Protein AF-A0A1H9JJW5-F1 (afdb_monomer_lite)

Sequence (215 aa):
MFDYFLKIFQSLKGKDLITFIGIAATFIISYKNLKHLKLNNKKSLYVNSVTKERIESMGEMKENLANYFSLVSNFRMLNLEESIQDYLKELEYRKLKIIFQLNPDNSEENVICDEFNKINKLVNYWVFYRNDDKEKIYPAKLLAIIDEYKINISNLYPEYFLDSTHLSKLELDRKMLDNFRARYFDYLEYVKYLLIQRIRTHLKEEWNKGKIESM

Radius of gyration: 32.96 Å; chains: 1; bounding box: 78×27×97 Å

Structure (mmCIF, N/CA/C/O backbone):
data_AF-A0A1H9JJW5-F1
#
_entry.id   AF-A0A1H9JJW5-F1
#
loop_
_atom_site.group_PDB
_atom_site.id
_atom_site.type_symbol
_atom_site.label_atom_id
_atom_site.label_alt_id
_atom_site.label_comp_id
_atom_site.label_asym_id
_atom_site.label_entity_id
_atom_site.label_seq_id
_atom_site.pdbx_PDB_ins_code
_atom_site.Cartn_x
_atom_site.Cartn_y
_atom_site.Cartn_z
_atom_site.occupancy
_atom_site.B_iso_or_equiv
_atom_site.auth_seq_id
_atom_site.auth_comp_id
_atom_site.auth_asym_id
_atom_site.auth_atom_id
_atom_site.pdbx_PDB_model_num
ATOM 1 N N . MET A 1 1 ? -46.634 -14.393 50.434 1.00 49.03 1 MET A N 1
ATOM 2 C CA . MET A 1 1 ? -45.707 -13.239 50.566 1.00 49.03 1 MET A CA 1
ATOM 3 C C . MET A 1 1 ? -46.443 -11.910 50.374 1.00 49.03 1 MET A C 1
ATOM 5 O O . MET A 1 1 ? -46.270 -11.027 51.200 1.00 49.03 1 MET A O 1
ATOM 9 N N . PHE A 1 2 ? -47.330 -11.793 49.376 1.00 53.97 2 PHE A N 1
ATOM 10 C CA . PHE A 1 2 ? -48.172 -10.604 49.148 1.00 53.97 2 PHE A CA 1
ATOM 11 C C . PHE A 1 2 ? -49.165 -10.310 50.299 1.00 53.97 2 PHE A C 1
ATOM 13 O O . PHE A 1 2 ? -49.257 -9.174 50.754 1.00 53.97 2 PHE A O 1
ATOM 20 N N . ASP A 1 3 ? -49.802 -11.343 50.867 1.00 58.25 3 ASP A N 1
ATOM 21 C CA . ASP A 1 3 ? -50.745 -11.195 51.998 1.00 58.25 3 ASP A CA 1
ATOM 22 C C . ASP A 1 3 ? -50.098 -10.678 53.292 1.00 58.25 3 ASP A C 1
ATOM 24 O O . ASP A 1 3 ? -50.746 -10.041 54.121 1.00 58.25 3 ASP A O 1
ATOM 28 N N . TYR A 1 4 ? -48.797 -10.927 53.463 1.00 62.91 4 TYR A N 1
ATOM 29 C CA . TYR A 1 4 ? -48.033 -10.460 54.621 1.00 62.91 4 TYR A CA 1
ATOM 30 C C . TYR A 1 4 ? -47.762 -8.952 54.526 1.00 62.91 4 TYR A C 1
ATOM 32 O O . TYR A 1 4 ? -47.887 -8.229 55.511 1.00 62.91 4 TYR A O 1
ATOM 40 N N . PHE A 1 5 ? -47.477 -8.461 53.316 1.00 63.09 5 PHE A N 1
ATOM 41 C CA . PHE A 1 5 ? -47.332 -7.031 53.034 1.00 63.09 5 PHE A CA 1
ATOM 42 C C . PHE A 1 5 ? -48.653 -6.270 53.195 1.00 63.09 5 PHE A C 1
ATOM 44 O O . PHE A 1 5 ? -48.656 -5.164 53.732 1.00 63.09 5 PHE A O 1
ATOM 51 N N . LEU A 1 6 ? -49.775 -6.877 52.798 1.00 61.94 6 LEU A N 1
ATOM 52 C CA . LEU A 1 6 ? -51.117 -6.304 52.947 1.00 61.94 6 LEU A CA 1
ATOM 53 C C . LEU A 1 6 ? -51.528 -6.140 54.420 1.00 61.94 6 LEU A C 1
ATOM 55 O O . LEU A 1 6 ? -52.046 -5.089 54.797 1.00 61.94 6 LEU A O 1
ATOM 59 N N . LYS A 1 7 ? -51.223 -7.129 55.273 1.00 62.31 7 LYS A N 1
ATOM 60 C CA . LYS A 1 7 ? -51.450 -7.040 56.729 1.00 62.31 7 LYS A CA 1
ATOM 61 C C . LYS A 1 7 ? -50.606 -5.953 57.400 1.00 62.31 7 LYS A C 1
ATOM 63 O O . LYS A 1 7 ? -51.113 -5.238 58.259 1.00 62.31 7 LYS A O 1
ATOM 68 N N . ILE A 1 8 ? -49.347 -5.795 56.989 1.00 66.25 8 ILE A N 1
ATOM 69 C CA . ILE A 1 8 ? -48.472 -4.718 57.480 1.00 66.25 8 ILE A CA 1
ATOM 70 C C . ILE A 1 8 ? -49.047 -3.351 57.084 1.00 66.25 8 ILE A C 1
ATOM 72 O O . ILE A 1 8 ? -49.161 -2.472 57.936 1.00 66.25 8 ILE A O 1
ATOM 76 N N . PHE A 1 9 ? -49.511 -3.206 55.839 1.00 62.50 9 PHE A N 1
ATOM 77 C CA . PHE A 1 9 ? -50.153 -1.985 55.337 1.00 62.50 9 PHE A CA 1
ATOM 78 C C . PHE A 1 9 ? -51.411 -1.593 56.117 1.00 62.50 9 PHE A C 1
ATOM 80 O 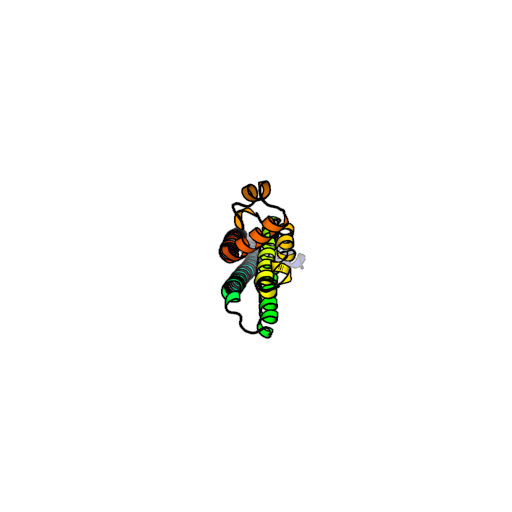O . PHE A 1 9 ? -51.607 -0.417 56.409 1.00 62.50 9 PHE A O 1
ATOM 87 N N . GLN A 1 10 ? -52.245 -2.570 56.477 1.00 65.75 10 GLN A N 1
ATOM 88 C CA . GLN A 1 10 ? -53.474 -2.336 57.242 1.00 65.75 10 GLN A CA 1
ATOM 89 C C . GLN A 1 10 ? -53.220 -1.991 58.721 1.00 65.75 10 GLN A C 1
ATOM 91 O O . GLN A 1 10 ? -54.079 -1.383 59.353 1.00 65.75 10 GLN A O 1
ATOM 96 N N . SER A 1 11 ? -52.055 -2.348 59.276 1.00 66.50 11 SER A N 1
ATOM 97 C CA . SER A 1 11 ? -51.691 -2.078 60.680 1.00 66.50 11 SER A CA 1
ATOM 98 C C . SER A 1 11 ? -51.021 -0.717 60.936 1.00 66.50 11 SER A C 1
ATOM 100 O O . SER A 1 11 ? -50.866 -0.318 62.091 1.00 66.50 11 SER A O 1
ATOM 102 N N . LEU A 1 12 ? -50.614 0.000 59.884 1.00 67.00 12 LEU A N 1
ATOM 103 C CA . LEU A 1 12 ? -49.856 1.253 59.984 1.00 67.00 12 LEU A CA 1
ATOM 104 C C . LEU A 1 12 ? -50.786 2.455 60.226 1.00 67.00 12 LEU A C 1
ATOM 106 O O . LEU A 1 12 ? -51.738 2.684 59.481 1.00 67.00 12 LEU A O 1
ATOM 110 N N . LYS A 1 13 ? -50.492 3.272 61.249 1.00 72.50 13 LYS A N 1
ATOM 111 C CA . LYS A 1 13 ? -51.199 4.545 61.491 1.00 72.50 13 LYS A CA 1
ATOM 112 C C . LYS A 1 13 ? -50.841 5.567 60.403 1.00 72.50 13 LYS A C 1
ATOM 114 O O . LYS A 1 13 ? -49.758 5.516 59.830 1.00 72.50 13 LYS A O 1
ATOM 119 N N . GLY A 1 14 ? -51.720 6.544 60.149 1.00 71.56 14 GLY A N 1
ATOM 120 C CA . GLY A 1 14 ? -51.604 7.474 59.009 1.00 71.56 14 GLY A CA 1
ATOM 121 C C . 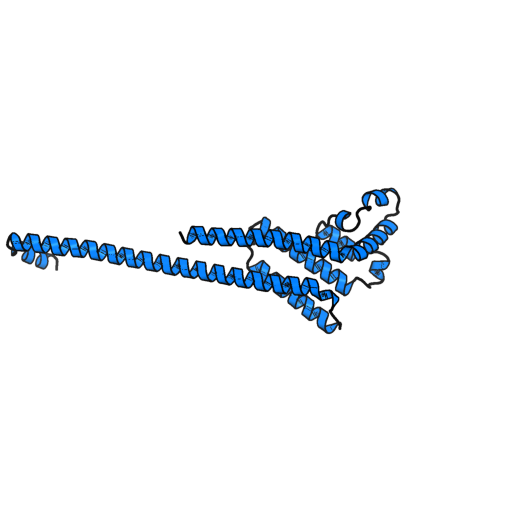GLY A 1 14 ? -50.248 8.186 58.850 1.00 71.56 14 GLY A C 1
ATOM 122 O O . GLY A 1 14 ? -49.792 8.364 57.725 1.00 71.56 14 GLY A O 1
ATOM 123 N N . LYS A 1 15 ? -49.556 8.529 59.949 1.00 73.19 15 LYS A N 1
ATOM 124 C CA . LYS A 1 15 ? -48.187 9.081 59.893 1.00 73.19 15 LYS A CA 1
ATOM 125 C C . LYS A 1 15 ? -47.149 8.061 59.414 1.00 73.19 15 LYS A C 1
ATOM 127 O O . LYS A 1 15 ? -46.288 8.407 58.612 1.00 73.19 15 LYS A O 1
ATOM 132 N N . ASP A 1 16 ? -47.240 6.816 59.861 1.00 76.94 16 ASP A N 1
ATOM 133 C CA . ASP A 1 16 ? -46.286 5.763 59.501 1.00 76.94 16 ASP A CA 1
ATOM 134 C C . ASP A 1 16 ? -46.476 5.309 58.049 1.00 76.94 16 ASP A C 1
ATOM 136 O O . ASP A 1 16 ? -45.505 5.000 57.361 1.00 76.94 16 ASP A O 1
ATOM 140 N N . LEU A 1 17 ? -47.714 5.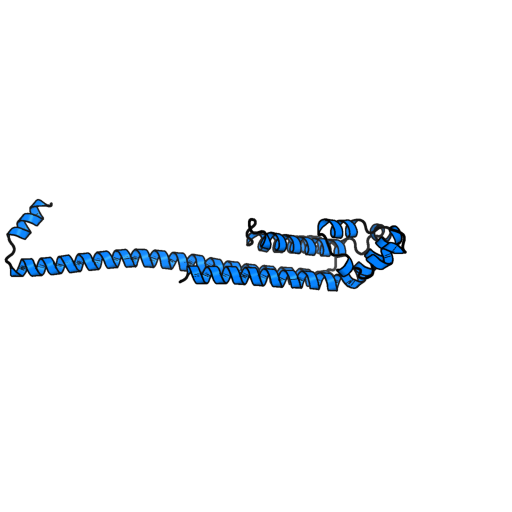359 57.547 1.00 81.44 17 LEU A N 1
ATOM 141 C CA . LEU A 1 17 ? -48.035 5.080 56.148 1.00 81.44 17 LEU A CA 1
ATOM 142 C C . LEU A 1 17 ? -47.421 6.124 55.197 1.00 81.44 17 LEU A C 1
ATOM 144 O O . LEU A 1 17 ? -46.856 5.757 54.167 1.00 81.44 17 LEU A O 1
ATOM 148 N N . ILE A 1 18 ? -47.454 7.411 55.564 1.00 80.75 18 ILE A N 1
ATOM 149 C CA . ILE A 1 18 ? -46.797 8.488 54.799 1.00 80.75 18 ILE A CA 1
ATOM 150 C C . ILE A 1 18 ? -45.277 8.281 54.776 1.00 80.75 18 ILE A C 1
ATOM 152 O O . ILE A 1 18 ? -44.660 8.352 53.711 1.00 80.75 18 ILE A O 1
ATOM 156 N N . THR A 1 19 ? -44.675 7.964 55.925 1.00 84.00 19 THR A N 1
ATOM 157 C CA . THR A 1 19 ? -43.236 7.671 56.030 1.00 84.00 19 THR A CA 1
ATOM 158 C C . THR A 1 19 ? -42.849 6.472 55.163 1.00 84.00 19 THR A C 1
ATOM 160 O O . THR A 1 19 ? -41.866 6.529 54.424 1.00 84.00 19 THR A O 1
ATOM 163 N N . PHE A 1 20 ? -43.653 5.406 55.181 1.00 84.94 20 PHE A N 1
ATOM 164 C CA . PHE A 1 20 ? -43.426 4.213 54.370 1.00 84.94 20 PHE A CA 1
ATOM 165 C C . PHE A 1 20 ? -43.504 4.505 52.865 1.00 84.94 20 PHE A C 1
ATOM 167 O O . PHE A 1 20 ? -42.635 4.064 52.112 1.00 84.94 20 PHE A O 1
ATOM 174 N N . ILE A 1 21 ? -44.488 5.294 52.417 1.00 86.31 21 ILE A N 1
ATOM 175 C CA . ILE A 1 21 ? -44.593 5.727 51.013 1.00 86.31 21 ILE A CA 1
ATOM 176 C C . ILE A 1 21 ? -43.359 6.543 50.604 1.00 86.31 21 ILE A C 1
ATOM 178 O O . ILE A 1 21 ? -42.812 6.315 49.524 1.00 86.31 21 ILE A O 1
ATOM 182 N N . GLY A 1 22 ? -42.877 7.441 51.469 1.00 86.75 22 GLY A N 1
ATOM 183 C CA . GLY A 1 22 ? -41.650 8.208 51.233 1.00 86.75 22 GLY A CA 1
ATOM 184 C C . GLY A 1 22 ? -40.415 7.315 51.072 1.00 86.75 22 GLY A C 1
ATOM 185 O O . GLY A 1 22 ? -39.635 7.488 50.130 1.00 86.75 22 GLY A O 1
ATOM 186 N N . ILE A 1 23 ? -40.267 6.305 51.933 1.00 89.00 23 ILE A N 1
ATOM 187 C CA . ILE A 1 23 ? -39.185 5.313 51.847 1.00 89.00 23 ILE A CA 1
ATOM 188 C C . ILE A 1 23 ? -39.292 4.507 50.546 1.00 89.00 23 ILE A C 1
ATOM 190 O O . ILE A 1 23 ? -38.302 4.368 49.824 1.00 89.00 23 ILE A O 1
ATOM 194 N N . ALA A 1 24 ? -40.486 4.021 50.203 1.00 87.56 24 ALA A N 1
ATOM 195 C CA . ALA A 1 24 ? -40.721 3.244 48.989 1.00 87.56 24 ALA A CA 1
ATOM 196 C C . ALA A 1 24 ? -40.438 4.059 47.714 1.00 87.56 24 ALA A C 1
ATOM 198 O O . ALA A 1 24 ? -39.780 3.565 46.796 1.00 87.56 24 ALA A O 1
ATOM 199 N N . ALA A 1 25 ? -40.870 5.322 47.665 1.00 87.69 25 ALA A N 1
ATOM 200 C CA . ALA A 1 25 ? -40.598 6.220 46.545 1.00 87.69 25 ALA A CA 1
ATOM 201 C C . ALA A 1 25 ? -39.089 6.466 46.374 1.00 87.69 25 ALA A C 1
ATOM 203 O O . ALA A 1 25 ? -38.553 6.320 45.272 1.00 87.69 25 ALA A O 1
ATOM 204 N N . THR A 1 26 ? -38.387 6.749 47.475 1.00 90.19 26 THR A N 1
ATOM 205 C CA . THR A 1 26 ? -36.929 6.954 47.481 1.00 90.19 26 THR A CA 1
ATOM 206 C C . THR A 1 26 ? -36.187 5.697 47.024 1.00 90.19 26 THR A C 1
ATOM 208 O O . THR A 1 26 ? -35.252 5.780 46.222 1.00 90.19 26 THR A O 1
ATOM 211 N N . PHE A 1 27 ? -36.632 4.517 47.465 1.00 90.50 27 PHE A N 1
ATOM 212 C CA . PHE A 1 27 ? -36.067 3.236 47.050 1.00 90.50 27 PHE A CA 1
ATOM 213 C C . PHE A 1 27 ? -36.241 2.986 45.544 1.00 90.50 27 PHE A C 1
ATOM 215 O O . PHE A 1 27 ? -35.279 2.616 44.871 1.00 90.50 27 PHE A O 1
ATOM 222 N N . ILE A 1 28 ? -37.428 3.246 44.982 1.00 91.81 28 ILE A N 1
ATOM 223 C CA . ILE A 1 28 ? -37.690 3.069 43.542 1.00 91.81 28 ILE A CA 1
ATOM 224 C C . ILE A 1 28 ? -36.825 4.014 42.701 1.00 91.81 28 ILE A C 1
ATOM 226 O O . ILE A 1 28 ? -36.239 3.579 41.705 1.00 91.81 28 ILE A O 1
ATOM 230 N N . ILE A 1 29 ? -36.720 5.288 43.092 1.00 90.62 29 ILE A N 1
ATOM 231 C CA . ILE A 1 29 ? -35.869 6.274 42.406 1.00 90.62 29 ILE A CA 1
ATOM 232 C C . ILE A 1 29 ? -34.403 5.830 42.464 1.00 90.62 29 ILE A C 1
ATOM 234 O O . ILE A 1 29 ? -33.725 5.803 41.436 1.00 90.62 29 ILE A O 1
ATOM 238 N N . SER A 1 30 ? -33.933 5.396 43.635 1.00 85.94 30 SER A N 1
ATOM 239 C CA . SER A 1 30 ? -32.554 4.929 43.825 1.00 85.94 30 SER A CA 1
ATOM 240 C C . SER A 1 30 ? -32.252 3.682 42.992 1.00 85.94 30 SER A C 1
ATOM 242 O O . SER A 1 30 ? -31.213 3.608 42.338 1.00 85.94 30 SER A O 1
ATOM 244 N N . TYR A 1 31 ? -33.182 2.726 42.940 1.00 90.69 31 TYR A N 1
ATOM 245 C CA . TYR A 1 31 ? -33.048 1.518 42.128 1.00 90.69 31 TYR A CA 1
ATOM 246 C C . TYR A 1 31 ? -33.012 1.831 40.625 1.00 90.69 31 TYR A C 1
ATOM 248 O O . TYR A 1 31 ? -32.167 1.299 39.898 1.00 90.69 31 TYR A O 1
ATOM 256 N N . LYS A 1 32 ? -33.889 2.726 40.148 1.00 89.94 32 LYS A N 1
ATOM 257 C CA . LYS A 1 32 ? -33.883 3.183 38.749 1.00 89.94 32 LYS A CA 1
ATOM 258 C C . LYS A 1 32 ? -32.570 3.884 38.397 1.00 89.94 32 LYS A C 1
ATOM 260 O O . LYS A 1 32 ? -31.975 3.543 37.374 1.00 89.94 32 LYS A O 1
ATOM 265 N N . ASN A 1 33 ? -32.085 4.777 39.260 1.00 86.12 33 ASN A N 1
ATOM 266 C CA . ASN A 1 33 ? -30.801 5.454 39.077 1.00 86.12 33 ASN A CA 1
ATOM 267 C C . ASN A 1 33 ? -29.640 4.462 39.025 1.00 86.12 33 ASN A C 1
ATOM 269 O O . ASN A 1 33 ? -28.817 4.537 38.118 1.00 86.12 33 ASN A O 1
ATOM 273 N N . LEU A 1 34 ? -29.598 3.485 39.933 1.00 84.88 34 LEU A N 1
ATOM 274 C CA . LEU A 1 34 ? -28.539 2.477 39.966 1.00 84.88 34 LEU A CA 1
ATOM 275 C C . LEU A 1 34 ? -28.544 1.589 38.712 1.00 84.88 34 LEU A C 1
ATOM 277 O O . LEU A 1 34 ? -27.486 1.301 38.149 1.00 84.88 34 LEU A O 1
ATOM 281 N N . LYS A 1 35 ? -29.726 1.192 38.222 1.00 84.81 35 LYS A N 1
ATOM 282 C CA . LYS A 1 35 ? -29.853 0.437 36.966 1.00 84.81 35 LYS A CA 1
ATOM 283 C C . LYS A 1 35 ? -29.394 1.267 35.763 1.00 84.81 35 LYS A C 1
ATOM 285 O O . LYS A 1 35 ? -28.673 0.743 34.914 1.00 84.81 35 LYS A O 1
ATOM 290 N N . HIS A 1 36 ? -29.768 2.544 35.709 1.00 81.69 36 HIS A N 1
ATOM 291 C CA . HIS A 1 36 ? -29.355 3.468 34.653 1.00 81.69 36 HIS A CA 1
ATOM 292 C C . HIS A 1 36 ? -27.837 3.715 34.668 1.00 81.69 36 HIS A C 1
ATOM 294 O O . HIS A 1 36 ? -27.180 3.554 33.644 1.00 81.69 36 HIS A O 1
ATOM 300 N N . LEU A 1 37 ? -27.252 3.980 35.842 1.00 76.69 37 LEU A N 1
ATOM 301 C CA . LEU A 1 37 ? -25.804 4.113 36.045 1.00 76.69 37 LEU A CA 1
ATOM 302 C C . LEU A 1 37 ? -25.044 2.861 35.604 1.00 76.69 37 LEU A C 1
ATOM 304 O O . LEU A 1 37 ? -24.039 2.961 34.906 1.00 76.69 37 LEU A O 1
ATOM 308 N N . LYS A 1 38 ? -25.536 1.668 35.954 1.00 75.19 38 LYS A N 1
ATOM 309 C CA . LYS A 1 38 ? -24.895 0.406 35.560 1.00 75.19 38 LYS A CA 1
ATOM 310 C C . LYS A 1 38 ? -24.913 0.195 34.044 1.00 75.19 38 LYS A C 1
ATOM 312 O O . LYS A 1 38 ? -23.932 -0.298 33.492 1.00 75.19 38 LYS A O 1
ATOM 317 N N . LEU A 1 39 ? -26.011 0.545 33.372 1.00 72.38 39 LEU A N 1
ATOM 318 C CA . LEU A 1 39 ? -26.111 0.461 31.912 1.00 72.38 39 LEU A CA 1
ATOM 319 C C . LEU A 1 39 ? -25.208 1.494 31.229 1.00 72.38 39 LEU A C 1
ATOM 321 O O . LEU A 1 39 ? -24.489 1.138 30.297 1.00 72.38 39 LEU A O 1
ATOM 325 N N . ASN A 1 40 ? -25.182 2.729 31.727 1.00 70.94 40 ASN A N 1
ATOM 326 C CA . ASN A 1 40 ? -24.343 3.791 31.177 1.00 70.94 40 ASN A CA 1
ATOM 327 C C . ASN A 1 40 ? -22.852 3.519 31.386 1.00 70.94 40 ASN A C 1
ATOM 329 O O . ASN A 1 40 ? -22.084 3.671 30.443 1.00 70.94 40 ASN A O 1
ATOM 333 N N . ASN A 1 41 ? -22.442 3.019 32.554 1.00 72.06 41 ASN A N 1
ATOM 334 C CA . ASN A 1 41 ? -21.049 2.632 32.793 1.00 72.06 41 ASN A CA 1
ATOM 335 C C . ASN A 1 41 ? -20.604 1.496 31.870 1.00 72.06 41 ASN A C 1
ATOM 337 O O . ASN A 1 41 ? -19.497 1.539 31.349 1.00 72.06 41 ASN A O 1
ATOM 341 N N . LYS A 1 42 ? -21.457 0.493 31.618 1.00 69.00 42 LYS A N 1
ATOM 342 C CA . LYS A 1 42 ? -21.130 -0.579 30.663 1.00 69.00 42 LYS A CA 1
ATOM 343 C C . LYS A 1 42 ? -20.973 -0.055 29.236 1.00 69.00 42 LYS A C 1
ATOM 345 O O . LYS A 1 42 ? -20.023 -0.442 28.564 1.00 69.00 42 LYS A O 1
ATOM 350 N N . LYS A 1 43 ? -21.879 0.822 28.791 1.00 67.56 43 LYS A N 1
ATOM 351 C CA . LYS A 1 43 ? -21.782 1.469 27.475 1.00 67.56 43 LYS A CA 1
ATOM 352 C C . LYS A 1 43 ? -20.516 2.318 27.366 1.00 67.56 43 LYS A C 1
ATOM 354 O O . LYS A 1 43 ? -19.783 2.170 26.401 1.00 67.56 43 LYS A O 1
ATOM 359 N N . SER A 1 44 ? -20.223 3.130 28.380 1.00 72.56 44 SER A N 1
ATOM 360 C CA . SER A 1 44 ? -19.022 3.969 28.424 1.00 72.56 44 SER A CA 1
ATOM 361 C C . SER A 1 44 ? -17.734 3.139 28.406 1.00 72.56 44 SER A C 1
ATOM 363 O O . SER A 1 44 ? -16.837 3.437 27.627 1.00 72.56 44 SER A O 1
ATOM 365 N N . LEU A 1 45 ? -17.651 2.052 29.183 1.00 73.31 45 LEU A N 1
ATOM 366 C CA . LEU A 1 45 ? -16.496 1.146 29.156 1.00 73.31 45 LEU A CA 1
ATOM 367 C C . LEU A 1 45 ? -16.298 0.498 27.782 1.00 73.31 45 LEU A C 1
ATOM 369 O O . LEU A 1 45 ? -15.166 0.406 27.315 1.00 73.31 45 LEU A O 1
ATOM 373 N N . TYR A 1 46 ? -17.384 0.075 27.132 1.00 75.88 46 TYR A N 1
ATOM 374 C CA . TYR A 1 46 ? -17.326 -0.491 25.786 1.00 75.88 46 TYR A CA 1
ATOM 375 C C . TYR A 1 46 ? -16.836 0.537 24.759 1.00 75.88 46 TYR A C 1
ATOM 377 O O . TYR A 1 46 ? -15.867 0.270 24.056 1.00 75.88 46 TYR A O 1
ATOM 385 N N . VAL A 1 47 ? -17.436 1.733 24.728 1.00 74.69 47 VAL A N 1
ATOM 386 C CA . VAL A 1 47 ? -17.033 2.822 23.819 1.00 74.69 47 VAL A CA 1
ATOM 387 C C . VAL A 1 47 ? -15.570 3.207 24.040 1.00 74.69 47 VAL A C 1
ATOM 389 O O . VAL A 1 47 ? -14.818 3.338 23.077 1.00 74.69 47 VAL A O 1
ATOM 392 N N . ASN A 1 48 ? -15.129 3.310 25.295 1.00 76.25 48 ASN A N 1
ATOM 393 C CA . ASN A 1 48 ? -13.734 3.606 25.617 1.00 76.25 48 ASN A CA 1
ATOM 394 C C . ASN A 1 48 ? -12.787 2.493 25.147 1.00 76.25 48 ASN A C 1
ATOM 396 O O . ASN A 1 48 ? -11.708 2.795 24.646 1.00 76.25 48 ASN A O 1
ATOM 400 N N . SER A 1 49 ? -13.183 1.222 25.279 1.00 81.12 49 SER A N 1
ATOM 401 C CA . SER A 1 49 ? -12.389 0.084 24.801 1.00 81.12 49 SER A CA 1
ATOM 402 C C . SER A 1 49 ? -12.242 0.096 23.282 1.00 81.12 49 SER A C 1
ATOM 404 O O . SER A 1 49 ? -11.126 -0.003 22.785 1.00 81.12 49 SER A O 1
ATOM 406 N N . VAL A 1 50 ? -13.347 0.277 22.553 1.00 81.38 50 VAL A N 1
ATOM 407 C CA . VAL A 1 50 ? -13.346 0.333 21.081 1.00 81.38 50 VAL A CA 1
ATOM 408 C C . VAL A 1 50 ? -12.551 1.540 20.581 1.00 81.38 50 VAL A C 1
ATOM 410 O O . VAL A 1 50 ? -11.752 1.428 19.657 1.00 81.38 50 VAL A O 1
ATOM 413 N N . THR A 1 51 ? -12.716 2.699 21.223 1.00 79.94 51 THR A N 1
ATOM 414 C CA . THR A 1 51 ? -11.959 3.912 20.879 1.00 79.94 51 THR A CA 1
ATOM 415 C C . THR A 1 51 ? -10.464 3.710 21.113 1.00 79.94 51 THR A C 1
ATOM 417 O O . THR A 1 51 ? -9.655 4.106 20.276 1.00 79.94 51 THR A O 1
ATOM 420 N N . LYS A 1 52 ? -10.084 3.068 22.225 1.00 84.12 52 LYS A N 1
ATOM 421 C CA . LYS A 1 52 ? -8.688 2.747 22.531 1.00 84.12 52 LYS A CA 1
ATOM 422 C C . LYS A 1 52 ? -8.088 1.814 21.477 1.00 84.12 52 LYS A C 1
ATOM 424 O O . LYS A 1 52 ? -7.045 2.148 20.927 1.00 84.12 52 LYS A O 1
ATOM 429 N N . GLU A 1 53 ? -8.768 0.716 21.157 1.00 86.00 53 GLU A N 1
ATOM 430 C CA . GLU A 1 53 ? -8.331 -0.244 20.135 1.00 86.00 53 GLU A CA 1
ATOM 431 C C . GLU A 1 53 ? -8.178 0.428 18.762 1.00 86.00 53 GLU A C 1
ATOM 433 O O . GLU A 1 53 ? -7.172 0.237 18.082 1.00 86.00 53 GLU A O 1
ATOM 438 N N . ARG A 1 54 ? -9.110 1.313 18.382 1.00 84.06 54 ARG A N 1
ATOM 439 C CA . ARG A 1 54 ? -9.012 2.083 17.132 1.00 84.06 54 ARG A CA 1
ATOM 440 C C . ARG A 1 54 ? -7.798 3.017 17.121 1.00 84.06 54 ARG A C 1
ATOM 442 O O . ARG A 1 54 ? -7.104 3.112 16.110 1.00 84.06 54 ARG A O 1
ATOM 449 N N . ILE A 1 55 ? -7.531 3.722 18.225 1.00 85.25 55 ILE A N 1
ATOM 450 C CA . ILE A 1 55 ? -6.357 4.603 18.353 1.00 85.25 55 ILE A CA 1
ATOM 451 C C . ILE A 1 55 ? -5.060 3.797 18.249 1.00 85.25 55 ILE A C 1
ATOM 453 O O . ILE A 1 55 ? -4.145 4.221 17.540 1.00 85.25 55 ILE A O 1
ATOM 457 N N . GLU A 1 56 ? -4.993 2.646 18.916 1.00 88.00 56 GLU A N 1
ATOM 458 C CA . GLU A 1 56 ? -3.854 1.726 18.849 1.00 88.00 56 GLU A CA 1
ATOM 459 C C . GLU A 1 56 ? -3.652 1.214 17.416 1.00 88.00 56 GLU A C 1
ATOM 461 O O . GLU A 1 56 ? -2.566 1.382 16.861 1.00 88.00 56 GLU A O 1
ATOM 466 N N . SER A 1 57 ? -4.716 0.747 16.754 1.00 87.62 57 SER A N 1
ATOM 467 C CA . SER A 1 57 ? -4.683 0.303 15.354 1.00 87.62 57 SER A CA 1
ATOM 468 C C . SER A 1 57 ? -4.192 1.396 14.397 1.00 87.62 57 SER A C 1
ATOM 470 O O . SER A 1 57 ? -3.370 1.129 13.522 1.00 87.62 57 SER A O 1
ATOM 472 N N . MET A 1 58 ? -4.642 2.648 14.555 1.00 88.38 58 MET A N 1
ATOM 473 C CA . MET A 1 58 ? -4.141 3.774 13.749 1.00 88.38 58 MET A CA 1
ATOM 474 C C . MET A 1 58 ? -2.663 4.082 14.029 1.00 88.38 58 MET A C 1
ATOM 476 O O . MET A 1 58 ? -1.944 4.537 13.134 1.00 88.38 58 MET A O 1
ATOM 480 N N . GLY A 1 59 ? -2.207 3.882 15.269 1.00 89.75 59 GLY A N 1
ATOM 481 C CA . GLY A 1 59 ? -0.798 3.988 15.645 1.00 89.75 59 GLY A CA 1
ATOM 482 C C . GLY A 1 59 ? 0.053 2.957 14.908 1.00 89.75 59 GLY A C 1
ATOM 483 O O . GLY A 1 59 ? 1.018 3.326 14.237 1.00 89.75 59 GLY A O 1
ATOM 484 N N . GLU A 1 60 ? -0.370 1.694 14.942 1.00 91.12 60 GLU A N 1
ATOM 485 C CA . GLU A 1 60 ? 0.279 0.596 14.218 1.00 91.12 60 GLU A CA 1
ATOM 486 C C . GLU A 1 60 ? 0.291 0.828 12.703 1.00 91.12 60 GLU A C 1
ATOM 488 O O . GLU A 1 60 ? 1.302 0.571 12.044 1.00 91.12 60 GLU A O 1
ATOM 493 N N . MET A 1 61 ? -0.797 1.362 12.134 1.00 91.06 61 MET A N 1
ATOM 494 C CA . MET A 1 61 ? -0.857 1.717 10.712 1.00 91.06 61 MET A CA 1
ATOM 495 C C . MET A 1 61 ? 0.254 2.701 10.347 1.00 91.06 61 MET A C 1
ATOM 497 O O . MET A 1 61 ? 1.002 2.485 9.394 1.00 91.06 61 MET A O 1
ATOM 501 N N . LYS A 1 62 ? 0.390 3.783 11.125 1.00 91.50 62 LYS A N 1
ATOM 502 C CA . LYS A 1 62 ? 1.397 4.830 10.898 1.00 91.50 62 LYS A CA 1
ATOM 503 C C . LYS A 1 62 ? 2.814 4.286 11.005 1.00 91.50 62 LYS A C 1
ATOM 505 O O . LYS A 1 62 ? 3.665 4.672 10.206 1.00 91.50 62 LYS A O 1
ATOM 510 N N . GLU A 1 63 ? 3.064 3.395 11.956 1.00 94.19 63 GLU A N 1
ATOM 511 C CA . GLU A 1 63 ? 4.364 2.746 12.103 1.00 94.19 63 GLU A CA 1
ATOM 512 C C . GLU A 1 63 ? 4.678 1.846 10.901 1.00 94.19 63 GLU A C 1
ATOM 514 O O . GLU A 1 63 ? 5.749 1.960 10.300 1.00 94.19 63 GLU A O 1
ATOM 519 N N . ASN A 1 64 ? 3.732 0.999 10.485 1.00 94.38 64 ASN A N 1
ATOM 520 C CA . ASN A 1 64 ? 3.908 0.150 9.306 1.00 94.38 64 ASN A CA 1
ATOM 521 C C . ASN A 1 64 ? 4.117 0.977 8.032 1.00 94.38 64 ASN A C 1
ATOM 523 O O . ASN A 1 64 ? 4.949 0.607 7.206 1.00 94.38 64 ASN A O 1
ATOM 527 N N . LEU A 1 65 ? 3.439 2.118 7.900 1.00 94.44 65 LEU A N 1
ATOM 528 C CA . LEU A 1 65 ? 3.633 3.062 6.799 1.00 94.44 65 LEU A CA 1
ATOM 529 C C . LEU A 1 65 ? 5.012 3.706 6.806 1.00 94.44 65 LEU A C 1
ATOM 531 O O . LEU A 1 65 ? 5.659 3.770 5.763 1.00 94.44 65 LEU A O 1
ATOM 535 N N . ALA A 1 66 ? 5.472 4.176 7.964 1.00 93.12 66 ALA A N 1
ATOM 536 C CA . ALA A 1 66 ? 6.802 4.754 8.100 1.00 93.12 66 ALA A CA 1
ATOM 537 C C . ALA A 1 66 ? 7.883 3.729 7.728 1.00 93.12 66 ALA A C 1
ATOM 539 O O . ALA A 1 66 ? 8.783 4.036 6.944 1.00 93.12 66 ALA A O 1
ATOM 540 N N . ASN A 1 67 ? 7.743 2.494 8.215 1.00 93.75 67 ASN A N 1
ATOM 541 C CA . ASN A 1 67 ? 8.642 1.391 7.884 1.00 93.75 67 ASN A CA 1
ATOM 542 C C . ASN A 1 67 ? 8.593 1.050 6.390 1.00 93.75 67 ASN A C 1
ATOM 544 O O . ASN A 1 67 ? 9.638 0.950 5.752 1.00 93.75 67 ASN A O 1
ATOM 548 N N . TYR A 1 68 ? 7.398 0.952 5.804 1.00 95.62 68 TYR A N 1
ATOM 549 C CA . TYR A 1 68 ? 7.227 0.711 4.372 1.00 95.62 68 TYR A CA 1
ATOM 550 C C . TYR A 1 68 ? 7.895 1.804 3.526 1.00 95.62 68 TYR A C 1
ATOM 552 O O . TYR A 1 68 ? 8.696 1.505 2.644 1.00 95.62 68 TYR A O 1
ATOM 560 N N . PHE A 1 69 ? 7.641 3.083 3.813 1.00 93.19 69 PHE A N 1
ATOM 561 C CA . PHE A 1 69 ? 8.254 4.179 3.060 1.00 93.19 69 PHE A CA 1
ATOM 562 C C . PHE A 1 69 ? 9.763 4.283 3.274 1.00 93.19 69 PHE A C 1
ATOM 564 O O . PHE A 1 69 ? 10.476 4.675 2.348 1.00 93.19 69 PHE A O 1
ATOM 571 N N . SER A 1 70 ? 10.262 3.904 4.451 1.00 91.69 70 SER A N 1
ATOM 572 C CA . SER A 1 70 ? 11.698 3.766 4.701 1.00 91.69 70 SER A CA 1
ATOM 573 C C . SER A 1 70 ? 12.309 2.702 3.787 1.00 91.69 70 SER A C 1
ATOM 575 O O . SER A 1 70 ? 13.284 2.981 3.089 1.00 91.69 70 SER A O 1
ATOM 577 N N . LEU A 1 71 ? 11.686 1.522 3.687 1.00 91.75 71 LEU A N 1
ATOM 578 C CA . LEU A 1 71 ? 12.119 0.463 2.772 1.00 91.75 71 LEU A CA 1
ATOM 579 C C . LEU A 1 71 ? 12.105 0.948 1.318 1.00 91.75 71 LEU A C 1
ATOM 581 O O . LEU A 1 71 ? 13.108 0.796 0.618 1.00 91.75 71 LEU A O 1
ATOM 585 N N . VAL A 1 72 ? 11.014 1.577 0.872 1.00 92.12 72 VAL A N 1
ATOM 586 C CA . VAL A 1 72 ? 10.876 2.126 -0.493 1.00 92.12 72 VAL A CA 1
ATOM 587 C C . VAL A 1 72 ? 11.863 3.260 -0.770 1.00 92.12 72 VAL A C 1
ATOM 589 O O . VAL A 1 72 ? 12.197 3.495 -1.920 1.00 92.12 72 VAL A O 1
ATOM 592 N N . SER A 1 73 ? 12.369 3.965 0.238 1.00 88.50 73 SER A N 1
ATOM 593 C CA . SER A 1 73 ? 13.385 5.008 0.023 1.00 88.50 73 SER A CA 1
ATOM 594 C C . SER A 1 73 ? 14.804 4.423 -0.001 1.00 88.50 73 SER A C 1
ATOM 596 O O . SER A 1 73 ? 15.674 4.911 -0.723 1.00 88.50 73 SER A O 1
ATOM 598 N N . ASN A 1 74 ? 15.033 3.338 0.746 1.00 86.19 74 ASN A N 1
ATOM 599 C CA . ASN A 1 74 ? 16.361 2.774 0.992 1.00 86.19 74 ASN A CA 1
ATOM 600 C C . ASN A 1 74 ? 16.747 1.597 0.083 1.00 86.19 74 ASN A C 1
ATOM 602 O O . ASN A 1 74 ? 17.904 1.184 0.114 1.00 86.19 74 ASN A O 1
ATOM 606 N N . PHE A 1 75 ? 15.857 1.085 -0.777 1.00 86.00 75 PHE A N 1
ATOM 607 C CA . PHE A 1 75 ? 16.179 -0.043 -1.679 1.00 86.00 75 PHE A CA 1
ATOM 608 C C . PHE A 1 75 ? 17.402 0.190 -2.578 1.00 86.00 75 PHE A C 1
ATOM 610 O O . PHE A 1 75 ? 18.023 -0.755 -3.055 1.00 86.00 75 PHE A O 1
ATOM 617 N N . ARG A 1 76 ? 17.783 1.452 -2.807 1.00 80.31 76 ARG A N 1
ATOM 618 C CA . ARG A 1 76 ? 18.991 1.822 -3.561 1.00 80.31 76 ARG A CA 1
ATOM 619 C C . ARG A 1 76 ? 20.287 1.381 -2.882 1.00 80.31 76 ARG A C 1
ATOM 621 O O . ARG A 1 76 ? 21.294 1.243 -3.566 1.00 80.31 76 ARG A O 1
ATOM 628 N N . MET A 1 77 ? 20.263 1.228 -1.560 1.00 77.38 77 MET A N 1
ATOM 629 C CA . MET A 1 77 ? 21.418 0.875 -0.735 1.00 77.38 77 MET A CA 1
ATOM 630 C C . MET A 1 77 ? 21.552 -0.638 -0.523 1.00 77.38 77 MET A C 1
ATOM 632 O O . MET A 1 77 ? 22.464 -1.070 0.179 1.00 77.38 77 MET A O 1
ATOM 636 N N . LEU A 1 78 ? 20.652 -1.443 -1.101 1.00 76.19 78 LEU A N 1
ATOM 637 C CA . LEU A 1 78 ? 20.702 -2.896 -0.985 1.00 76.19 78 LEU A CA 1
ATOM 638 C C . LEU A 1 78 ? 21.958 -3.426 -1.681 1.00 76.19 78 LEU A C 1
ATOM 640 O O . LEU A 1 78 ? 22.131 -3.260 -2.888 1.00 76.19 78 LEU A O 1
ATOM 644 N N . ASN A 1 79 ? 22.815 -4.075 -0.899 1.00 63.12 79 ASN A N 1
ATOM 645 C CA . ASN A 1 79 ? 23.971 -4.822 -1.371 1.00 63.12 79 ASN A CA 1
ATOM 646 C C . ASN A 1 79 ? 23.759 -6.305 -1.034 1.00 63.12 79 ASN A C 1
ATOM 648 O O . ASN A 1 79 ? 23.282 -6.614 0.053 1.00 63.12 79 ASN A O 1
ATOM 652 N N . LEU A 1 80 ? 24.184 -7.187 -1.948 1.00 59.84 80 LEU A N 1
ATOM 653 C CA . LEU A 1 80 ? 24.063 -8.659 -1.944 1.00 59.84 80 LEU A CA 1
ATOM 654 C C . LEU A 1 80 ? 22.672 -9.223 -2.283 1.00 59.84 80 LEU A C 1
ATOM 656 O O . LEU A 1 80 ? 21.655 -8.830 -1.720 1.00 59.84 80 LEU A O 1
ATOM 660 N N . GLU A 1 81 ? 22.662 -10.198 -3.198 1.00 62.12 81 GLU A N 1
ATOM 661 C CA . GLU A 1 81 ? 21.475 -10.861 -3.760 1.00 62.12 81 GLU A CA 1
ATOM 662 C C . GLU A 1 81 ? 20.626 -11.604 -2.717 1.00 62.12 81 GLU A C 1
ATOM 664 O O . GLU A 1 81 ? 19.402 -11.610 -2.831 1.00 62.12 81 GLU A O 1
ATOM 669 N N . GLU A 1 82 ? 21.240 -12.154 -1.661 1.00 61.47 82 GLU A N 1
ATOM 670 C CA . GLU A 1 82 ? 20.510 -12.800 -0.556 1.00 61.47 82 GLU A CA 1
ATOM 671 C C . GLU A 1 82 ? 19.626 -11.804 0.214 1.00 61.47 82 GLU A C 1
ATOM 673 O O . GLU A 1 82 ? 18.515 -12.143 0.614 1.00 61.47 82 GLU A O 1
ATOM 678 N N . SER A 1 83 ? 20.046 -10.538 0.329 1.00 77.38 83 SER A N 1
ATOM 679 C CA . SER A 1 83 ? 19.264 -9.504 1.024 1.00 77.38 83 SER A CA 1
ATOM 680 C C . SER A 1 83 ? 18.021 -9.057 0.249 1.00 77.38 83 SER A C 1
ATOM 682 O O . SER A 1 83 ? 17.083 -8.518 0.836 1.00 77.38 83 SER A O 1
ATOM 684 N N . ILE A 1 84 ? 17.986 -9.281 -1.071 1.00 83.94 84 ILE A N 1
ATOM 685 C CA . ILE A 1 84 ? 16.911 -8.784 -1.935 1.00 83.94 84 ILE A CA 1
ATOM 686 C C . ILE A 1 84 ? 15.610 -9.538 -1.669 1.00 83.94 84 ILE A C 1
ATOM 688 O O . ILE A 1 84 ? 14.549 -8.920 -1.590 1.00 83.94 84 ILE A O 1
ATOM 692 N N . GLN A 1 85 ? 15.671 -10.864 -1.530 1.00 84.31 85 GLN A N 1
ATOM 693 C CA . GLN A 1 85 ? 14.467 -11.660 -1.284 1.00 84.31 85 GLN A CA 1
ATOM 694 C C . GLN A 1 85 ? 13.840 -11.312 0.067 1.00 84.31 85 GLN A C 1
ATOM 696 O O . GLN A 1 85 ? 12.631 -11.087 0.139 1.00 84.31 85 GLN A O 1
ATOM 701 N N . ASP A 1 86 ? 14.663 -11.192 1.109 1.00 87.94 86 ASP A N 1
ATOM 702 C CA . ASP A 1 86 ? 14.207 -10.785 2.438 1.00 87.94 86 ASP A CA 1
ATOM 703 C C . ASP A 1 86 ? 13.663 -9.356 2.437 1.00 87.94 86 ASP A C 1
ATOM 705 O O . ASP A 1 86 ? 12.605 -9.098 3.013 1.00 87.94 86 ASP A O 1
ATOM 709 N N . TYR A 1 87 ? 14.315 -8.439 1.717 1.00 90.06 87 TYR A N 1
ATOM 710 C CA . TYR A 1 87 ? 13.828 -7.075 1.538 1.00 90.06 87 TYR A CA 1
ATOM 711 C C . TYR A 1 87 ? 12.438 -7.043 0.889 1.00 90.06 87 TYR A C 1
ATOM 713 O O . TYR A 1 87 ? 11.542 -6.354 1.376 1.00 90.06 87 TYR A O 1
ATOM 721 N N . LEU A 1 88 ? 12.228 -7.799 -0.190 1.00 89.94 88 LEU A N 1
ATOM 722 C CA . LEU A 1 88 ? 10.942 -7.832 -0.889 1.00 89.94 88 LEU A CA 1
ATOM 723 C C . LEU A 1 88 ? 9.852 -8.511 -0.068 1.00 89.94 88 LEU A C 1
ATOM 725 O O . LEU A 1 88 ? 8.700 -8.076 -0.093 1.00 89.94 88 LEU A O 1
ATOM 729 N N . LYS A 1 89 ? 10.215 -9.545 0.691 1.00 91.50 89 LYS A N 1
ATOM 730 C CA . LYS A 1 89 ? 9.313 -10.189 1.641 1.00 91.50 89 LYS A CA 1
ATOM 731 C C . LYS A 1 89 ? 8.885 -9.216 2.733 1.00 91.50 89 LYS A C 1
ATOM 733 O O . LYS A 1 89 ? 7.700 -9.157 3.047 1.00 91.50 89 LYS A O 1
ATOM 738 N N . GLU A 1 90 ? 9.813 -8.434 3.277 1.00 92.19 90 GLU A N 1
ATOM 739 C CA . GLU A 1 90 ? 9.507 -7.415 4.280 1.00 92.19 90 GLU A CA 1
ATOM 740 C C . GLU A 1 90 ? 8.641 -6.293 3.688 1.00 92.19 90 GLU A C 1
ATOM 742 O O . GLU A 1 90 ? 7.647 -5.889 4.292 1.00 92.19 90 GLU A O 1
ATOM 747 N N . LEU A 1 91 ? 8.950 -5.836 2.473 1.00 93.62 91 LEU A N 1
ATOM 748 C CA . LEU A 1 91 ? 8.160 -4.836 1.754 1.00 93.62 91 LEU A CA 1
ATOM 749 C C . LEU A 1 91 ? 6.706 -5.302 1.551 1.00 93.62 91 LEU A C 1
ATOM 751 O O . LEU A 1 91 ? 5.759 -4.562 1.835 1.00 93.62 91 LEU A O 1
ATOM 755 N N . GLU A 1 92 ? 6.521 -6.547 1.113 1.00 94.19 92 GLU A N 1
ATOM 756 C CA . GLU A 1 92 ? 5.206 -7.163 0.931 1.00 94.19 92 GLU A CA 1
ATOM 757 C C . GLU A 1 92 ? 4.488 -7.387 2.268 1.00 94.19 92 GLU A C 1
ATOM 759 O O . GLU A 1 92 ? 3.301 -7.092 2.393 1.00 94.19 92 GLU A O 1
ATOM 764 N N . TYR A 1 93 ? 5.204 -7.834 3.300 1.00 95.12 93 TYR A N 1
ATOM 765 C CA . TYR A 1 93 ? 4.654 -8.022 4.640 1.00 95.12 93 TYR A CA 1
ATOM 766 C C . TYR A 1 93 ? 4.104 -6.716 5.223 1.00 95.12 93 TYR A C 1
ATOM 768 O O . TYR A 1 93 ? 2.986 -6.687 5.747 1.00 95.12 93 TYR A O 1
ATOM 776 N N . ARG A 1 94 ? 4.849 -5.610 5.091 1.00 94.75 94 ARG A N 1
ATOM 777 C CA . ARG A 1 94 ? 4.392 -4.285 5.538 1.00 94.75 94 ARG A CA 1
ATOM 778 C C . ARG A 1 94 ? 3.188 -3.806 4.744 1.00 94.75 94 ARG A C 1
ATOM 780 O O . ARG A 1 94 ? 2.240 -3.316 5.355 1.00 94.75 94 ARG A O 1
ATOM 787 N N . LYS A 1 95 ? 3.181 -4.011 3.423 1.00 94.69 95 LYS A N 1
ATOM 788 C CA . LYS A 1 95 ? 2.005 -3.737 2.588 1.00 94.69 95 LYS A CA 1
ATOM 789 C C . LYS A 1 95 ? 0.777 -4.490 3.102 1.00 94.69 95 LYS A C 1
ATOM 791 O O . LYS A 1 95 ? -0.258 -3.874 3.325 1.00 94.69 95 LYS A O 1
ATOM 796 N N . LEU A 1 96 ? 0.888 -5.800 3.322 1.00 93.81 96 LEU A N 1
ATOM 797 C CA . LEU A 1 96 ? -0.235 -6.631 3.767 1.00 93.81 96 LEU A CA 1
ATOM 798 C C . LEU A 1 96 ? -0.767 -6.202 5.136 1.00 93.81 96 LEU A C 1
ATOM 800 O O . LEU A 1 96 ? -1.979 -6.166 5.320 1.00 93.81 96 LEU A O 1
ATOM 804 N N . LYS A 1 97 ? 0.108 -5.809 6.070 1.00 93.88 97 LYS A N 1
ATOM 805 C CA . LYS A 1 97 ? -0.317 -5.238 7.358 1.00 93.88 97 LYS A CA 1
ATOM 806 C C . LYS A 1 97 ? -1.145 -3.968 7.201 1.00 93.88 97 LYS A C 1
ATOM 808 O O . LYS A 1 97 ? -2.122 -3.798 7.918 1.00 93.88 97 LYS A O 1
ATOM 813 N N . ILE A 1 98 ? -0.751 -3.090 6.280 1.00 93.00 98 ILE A N 1
ATOM 814 C CA . ILE A 1 98 ? -1.485 -1.852 6.004 1.00 93.00 98 ILE A CA 1
ATOM 815 C C . ILE A 1 98 ? -2.828 -2.184 5.351 1.00 93.00 98 ILE A C 1
ATOM 817 O O . ILE A 1 98 ? -3.856 -1.719 5.824 1.00 93.00 98 ILE A O 1
ATOM 821 N N . ILE A 1 99 ? -2.829 -3.027 4.313 1.00 91.06 99 ILE A N 1
ATOM 822 C CA . ILE A 1 99 ? -4.047 -3.430 3.593 1.00 91.06 99 ILE A CA 1
ATOM 823 C C . ILE A 1 99 ? -5.043 -4.127 4.524 1.00 91.06 99 ILE A C 1
ATOM 825 O O . ILE A 1 99 ? -6.239 -3.904 4.397 1.00 91.06 99 ILE A O 1
ATOM 829 N N . PHE A 1 100 ? -4.576 -4.925 5.485 1.00 89.88 100 PHE A N 1
ATOM 830 C CA . PHE A 1 100 ? -5.449 -5.595 6.452 1.00 89.88 100 PHE A CA 1
ATOM 831 C C . PHE A 1 100 ? -6.252 -4.620 7.328 1.00 89.88 100 PHE A C 1
ATOM 833 O O . PHE A 1 100 ? -7.315 -4.973 7.82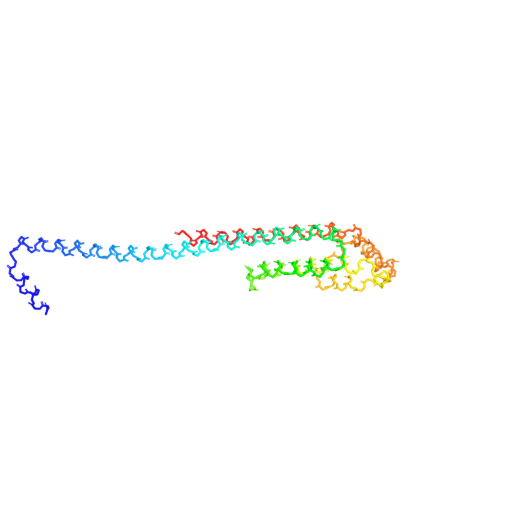6 1.00 89.88 100 PHE A O 1
ATOM 840 N N . GLN A 1 101 ? -5.744 -3.403 7.521 1.00 87.81 101 GLN A N 1
ATOM 841 C CA . GLN A 1 101 ? -6.423 -2.353 8.282 1.00 87.81 101 GLN A CA 1
ATOM 842 C C . GLN A 1 101 ? -7.343 -1.490 7.405 1.00 87.81 101 GLN A C 1
ATOM 844 O O . GLN A 1 101 ? -8.093 -0.676 7.940 1.00 87.81 101 GLN A O 1
ATOM 849 N N . LEU A 1 102 ? -7.294 -1.665 6.081 1.00 88.06 102 LEU A N 1
ATOM 850 C CA . LEU A 1 102 ? -8.181 -1.006 5.130 1.00 88.06 102 LEU A CA 1
ATOM 851 C C . LEU A 1 102 ? -9.476 -1.810 4.947 1.00 88.06 102 LEU A C 1
ATOM 853 O O . LEU A 1 102 ? -9.515 -3.032 5.089 1.00 88.06 102 LEU A O 1
ATOM 857 N N . ASN A 1 103 ? -10.544 -1.113 4.587 1.00 82.62 103 ASN A N 1
ATOM 858 C CA . ASN A 1 103 ? -11.832 -1.674 4.240 1.00 82.62 103 ASN A CA 1
ATOM 859 C C . ASN A 1 103 ? -11.867 -2.086 2.751 1.00 82.62 103 ASN A C 1
ATOM 861 O O . ASN A 1 103 ? -11.874 -1.210 1.880 1.00 82.62 103 ASN A O 1
ATOM 865 N N . PRO A 1 104 ? -11.964 -3.392 2.431 1.00 77.38 104 PRO A N 1
ATOM 866 C CA . PRO A 1 104 ? -11.982 -3.878 1.047 1.00 77.38 104 PRO A CA 1
ATOM 867 C C . PRO A 1 104 ? -13.223 -3.433 0.253 1.00 77.38 104 PRO A C 1
ATOM 869 O O . PRO A 1 104 ? -13.173 -3.336 -0.975 1.00 77.38 104 PRO A O 1
ATOM 872 N N . ASP A 1 105 ? -14.325 -3.120 0.939 1.00 82.94 105 ASP A N 1
ATOM 873 C CA . ASP A 1 105 ? -15.567 -2.673 0.300 1.00 82.94 105 ASP A CA 1
ATOM 874 C C . ASP A 1 105 ? -15.529 -1.179 -0.069 1.00 82.94 105 ASP A C 1
ATOM 876 O O . ASP A 1 105 ? -16.410 -0.677 -0.772 1.00 82.94 105 ASP A O 1
ATOM 880 N N . ASN A 1 106 ? -14.507 -0.442 0.384 1.00 86.19 106 ASN A N 1
ATOM 881 C CA . ASN A 1 106 ? -14.351 0.972 0.080 1.00 86.19 106 ASN A CA 1
ATOM 882 C C . ASN A 1 106 ? -13.552 1.172 -1.218 1.00 86.19 106 ASN A C 1
ATOM 884 O O . ASN A 1 106 ? -12.347 0.932 -1.285 1.00 86.19 106 ASN A O 1
ATOM 888 N N . SER A 1 107 ? -14.219 1.695 -2.252 1.00 85.38 107 SER A N 1
ATOM 889 C CA . SER A 1 107 ? -13.589 1.986 -3.547 1.00 85.38 107 SER A CA 1
ATOM 890 C C . SER A 1 107 ? -12.391 2.941 -3.461 1.00 85.38 107 SER A C 1
ATOM 892 O O . SER A 1 107 ? -11.452 2.792 -4.240 1.00 85.38 107 SER A O 1
ATOM 894 N N . GLU A 1 108 ? -12.369 3.880 -2.509 1.00 84.62 108 GLU A N 1
ATOM 895 C CA . GLU A 1 108 ? -11.231 4.790 -2.332 1.00 84.62 108 GLU A CA 1
ATOM 896 C C . GLU A 1 108 ? -10.015 4.083 -1.725 1.00 84.62 108 GLU A C 1
ATOM 898 O O . GLU A 1 108 ? -8.872 4.402 -2.062 1.00 84.62 108 GLU A O 1
ATOM 903 N N . GLU A 1 109 ? -10.252 3.091 -0.870 1.00 87.81 109 GLU A N 1
ATOM 904 C CA . GLU A 1 109 ? -9.202 2.295 -0.234 1.00 87.81 109 GLU A CA 1
ATOM 905 C C . GLU A 1 109 ? -8.660 1.222 -1.182 1.00 87.81 109 GLU A C 1
ATOM 907 O O . GLU A 1 109 ? -7.467 0.927 -1.157 1.00 87.81 109 GLU A O 1
ATOM 912 N N . ASN A 1 110 ? -9.470 0.748 -2.131 1.00 88.00 110 ASN A N 1
ATOM 913 C CA . ASN A 1 110 ? -8.975 -0.065 -3.243 1.00 88.00 110 ASN A CA 1
ATOM 914 C C . ASN A 1 110 ? -7.942 0.692 -4.093 1.00 88.00 110 ASN A C 1
ATOM 916 O O . ASN A 1 110 ? -6.922 0.121 -4.472 1.00 88.00 110 ASN A O 1
ATOM 920 N N . VAL A 1 111 ? -8.121 2.003 -4.296 1.00 89.06 111 VAL A N 1
ATOM 921 C CA . VAL A 1 111 ? -7.099 2.828 -4.966 1.00 89.06 111 VAL A CA 1
ATOM 922 C C . VAL A 1 111 ? -5.804 2.886 -4.149 1.00 89.06 111 VAL A C 1
ATOM 924 O O . VAL A 1 111 ? -4.717 2.876 -4.720 1.00 89.06 111 VAL A O 1
ATOM 927 N N . ILE A 1 112 ? -5.886 2.921 -2.815 1.00 91.25 112 ILE A N 1
ATOM 928 C CA . ILE A 1 112 ? -4.704 2.866 -1.938 1.00 91.25 112 ILE A CA 1
ATOM 929 C C . ILE A 1 112 ? -3.961 1.537 -2.142 1.00 91.25 112 ILE A C 1
ATOM 931 O O . ILE A 1 112 ? -2.742 1.544 -2.329 1.00 91.25 112 ILE A O 1
ATOM 935 N N . CYS A 1 113 ? -4.683 0.413 -2.166 1.00 91.25 113 CYS A N 1
ATOM 936 C CA . CYS A 1 113 ? -4.124 -0.912 -2.450 1.00 91.25 113 CYS A CA 1
ATOM 937 C C . CYS A 1 113 ? -3.424 -0.967 -3.817 1.00 91.25 113 CYS A C 1
ATOM 939 O O . CYS A 1 113 ? -2.307 -1.485 -3.921 1.00 91.25 113 CYS A O 1
ATOM 941 N N . ASP A 1 114 ? -4.040 -0.396 -4.851 1.00 90.88 114 ASP A N 1
ATOM 942 C CA . ASP A 1 114 ? -3.471 -0.350 -6.199 1.00 90.88 114 ASP A CA 1
ATOM 943 C C . ASP A 1 114 ? -2.179 0.473 -6.256 1.00 90.88 114 ASP A C 1
ATOM 945 O O . ASP A 1 114 ? -1.209 0.051 -6.891 1.00 90.88 114 ASP A O 1
ATOM 949 N N . GLU A 1 115 ? -2.110 1.607 -5.553 1.00 92.06 115 GLU A N 1
ATOM 950 C CA . GLU A 1 115 ? -0.884 2.410 -5.474 1.00 92.06 115 GLU A CA 1
ATOM 951 C C . GLU A 1 115 ? 0.245 1.676 -4.734 1.00 92.06 115 GLU A C 1
ATOM 953 O O . GLU A 1 115 ? 1.400 1.728 -5.165 1.00 92.06 115 GLU A O 1
ATOM 958 N N . PHE A 1 116 ? -0.062 0.926 -3.672 1.00 94.69 116 PHE A N 1
ATOM 959 C CA . PHE A 1 116 ? 0.927 0.053 -3.031 1.00 94.69 116 PHE A CA 1
ATOM 960 C C . PHE A 1 116 ? 1.459 -1.016 -3.990 1.00 94.69 116 PHE A C 1
ATOM 962 O O . PHE A 1 116 ? 2.671 -1.218 -4.089 1.00 94.69 116 PHE A O 1
ATOM 969 N N . ASN A 1 117 ? 0.566 -1.689 -4.718 1.00 93.44 117 ASN A N 1
ATOM 970 C CA . ASN A 1 117 ? 0.951 -2.709 -5.691 1.00 93.44 117 ASN A CA 1
ATOM 971 C C . ASN A 1 117 ? 1.819 -2.116 -6.808 1.00 93.44 117 ASN A C 1
ATOM 973 O O . ASN A 1 117 ? 2.857 -2.690 -7.146 1.00 93.44 117 ASN A O 1
ATOM 977 N N . LYS A 1 118 ? 1.454 -0.932 -7.310 1.00 93.38 118 LYS A N 1
ATOM 978 C CA . LYS A 1 118 ? 2.233 -0.179 -8.297 1.00 93.38 118 LYS A CA 1
ATOM 979 C C . LYS A 1 118 ? 3.644 0.120 -7.787 1.00 93.38 118 LYS A C 1
ATOM 981 O O . LYS A 1 118 ? 4.612 -0.192 -8.478 1.00 93.38 118 LYS A O 1
ATOM 986 N N . ILE A 1 119 ? 3.782 0.656 -6.570 1.00 94.38 119 ILE A N 1
ATOM 987 C CA . ILE A 1 119 ? 5.092 0.920 -5.946 1.00 94.38 119 ILE A CA 1
ATOM 988 C C . ILE A 1 119 ? 5.913 -0.371 -5.841 1.00 94.38 119 ILE A C 1
ATOM 990 O O . ILE A 1 119 ? 7.057 -0.395 -6.295 1.00 94.38 119 ILE A O 1
ATOM 994 N N . ASN A 1 120 ? 5.344 -1.456 -5.306 1.00 94.75 120 ASN A N 1
ATOM 995 C CA . ASN A 1 120 ? 6.061 -2.728 -5.157 1.00 94.75 120 ASN A CA 1
ATOM 996 C C . ASN A 1 120 ? 6.538 -3.274 -6.506 1.00 94.75 120 ASN A C 1
ATOM 998 O O . ASN A 1 120 ? 7.661 -3.763 -6.612 1.00 94.75 120 ASN A O 1
ATOM 1002 N N . LYS A 1 121 ? 5.718 -3.185 -7.557 1.00 93.19 121 LYS A N 1
ATOM 1003 C CA . LYS A 1 121 ? 6.089 -3.640 -8.905 1.00 93.19 121 LYS A CA 1
ATOM 1004 C C . LYS A 1 121 ? 7.182 -2.788 -9.530 1.00 93.19 121 LYS A C 1
ATOM 1006 O O . LYS A 1 121 ? 8.093 -3.345 -10.136 1.00 93.19 121 LYS A O 1
ATOM 1011 N N . LEU A 1 122 ? 7.136 -1.474 -9.336 1.00 92.25 122 LEU A N 1
ATOM 1012 C CA . LEU A 1 122 ? 8.185 -0.554 -9.772 1.00 92.25 122 LEU A CA 1
ATOM 1013 C C . LEU A 1 122 ? 9.515 -0.846 -9.066 1.00 92.25 122 LEU A C 1
ATOM 1015 O O . LEU A 1 122 ? 10.539 -0.993 -9.735 1.00 92.25 122 LEU A O 1
ATOM 1019 N N . VAL A 1 123 ? 9.489 -1.030 -7.743 1.00 92.50 123 VAL A N 1
ATOM 1020 C CA . VAL A 1 123 ? 10.670 -1.408 -6.951 1.00 92.50 123 VAL A CA 1
ATOM 1021 C C . VAL A 1 123 ? 11.220 -2.757 -7.414 1.00 92.50 123 VAL A C 1
ATOM 1023 O O . VAL A 1 123 ? 12.408 -2.855 -7.716 1.00 92.50 123 VAL A O 1
ATOM 1026 N N . ASN A 1 124 ? 10.363 -3.769 -7.564 1.00 91.38 124 ASN A N 1
ATOM 1027 C CA . ASN A 1 124 ? 10.739 -5.075 -8.111 1.00 91.38 124 ASN A CA 1
ATOM 1028 C C . ASN A 1 124 ? 11.392 -4.953 -9.491 1.00 91.38 124 ASN A C 1
ATOM 1030 O O . ASN A 1 124 ? 12.416 -5.588 -9.750 1.00 91.38 124 ASN A O 1
ATOM 1034 N N . TYR A 1 125 ? 10.824 -4.122 -10.368 1.00 91.06 125 TYR A N 1
ATOM 1035 C CA . TYR A 1 125 ? 11.374 -3.891 -11.696 1.00 91.06 125 TYR A CA 1
ATOM 1036 C C . TYR A 1 125 ? 12.776 -3.297 -11.629 1.00 91.06 125 TYR A C 1
ATOM 1038 O O . TYR A 1 125 ? 13.700 -3.801 -12.268 1.00 91.06 125 TYR A O 1
ATOM 1046 N N . TRP A 1 126 ? 12.960 -2.258 -10.817 1.00 89.62 126 TRP A N 1
ATOM 1047 C CA . TRP A 1 126 ? 14.263 -1.627 -10.659 1.00 89.62 126 TRP A CA 1
ATOM 1048 C C . TRP A 1 126 ? 15.307 -2.585 -10.089 1.00 89.62 126 TRP A C 1
ATOM 1050 O O . TRP A 1 126 ? 16.457 -2.573 -10.524 1.00 89.62 126 TRP A O 1
ATOM 1060 N N . VAL A 1 127 ? 14.924 -3.416 -9.124 1.00 88.12 127 VAL A N 1
ATOM 1061 C CA . VAL A 1 127 ? 15.848 -4.335 -8.457 1.00 88.12 127 VAL A CA 1
ATOM 1062 C C . VAL A 1 127 ? 16.293 -5.463 -9.393 1.00 88.12 127 VAL A C 1
ATOM 1064 O O . VAL A 1 127 ? 17.492 -5.709 -9.500 1.00 88.12 127 VAL A O 1
ATOM 1067 N N . PHE A 1 128 ? 15.371 -6.108 -10.115 1.00 86.75 128 PHE A N 1
ATOM 1068 C CA . PHE A 1 128 ? 15.699 -7.289 -10.927 1.00 86.75 128 PHE A CA 1
ATOM 1069 C C . PHE A 1 128 ? 16.009 -6.997 -12.393 1.00 86.75 128 PHE A C 1
ATOM 1071 O O . PHE A 1 128 ? 16.778 -7.728 -13.013 1.00 86.75 128 PHE A O 1
ATOM 1078 N N . TYR A 1 129 ? 15.401 -5.965 -12.975 1.00 86.38 129 TYR A N 1
ATOM 1079 C CA . TYR A 1 129 ? 15.359 -5.810 -14.431 1.00 86.38 129 TYR A CA 1
ATOM 1080 C C . TYR A 1 129 ? 16.099 -4.583 -14.950 1.00 86.38 129 TYR A C 1
ATOM 1082 O O . TYR A 1 129 ? 16.330 -4.487 -16.154 1.00 86.38 129 TYR A O 1
ATOM 1090 N N . ARG A 1 130 ? 16.577 -3.682 -14.076 1.00 80.88 130 ARG A N 1
ATOM 1091 C CA . ARG A 1 130 ? 17.307 -2.477 -14.517 1.00 80.88 130 ARG A CA 1
ATOM 1092 C C . ARG A 1 130 ? 18.502 -2.787 -15.425 1.00 80.88 130 ARG A C 1
ATOM 1094 O O . ARG A 1 130 ? 18.786 -2.009 -16.334 1.00 80.88 130 ARG A O 1
ATOM 1101 N N . ASN A 1 131 ? 19.171 -3.914 -15.179 1.00 81.81 131 ASN A N 1
ATOM 1102 C CA . ASN A 1 131 ? 20.385 -4.342 -15.870 1.00 81.81 131 ASN A CA 1
ATOM 1103 C C . ASN A 1 131 ? 20.152 -5.529 -16.823 1.00 81.81 131 ASN A C 1
ATOM 1105 O O . ASN A 1 131 ? 21.117 -5.994 -17.418 1.00 81.81 131 ASN A O 1
ATOM 1109 N N . ASP A 1 132 ? 18.910 -6.001 -16.980 1.00 87.50 132 ASP A N 1
ATOM 1110 C CA . ASP A 1 132 ? 18.568 -7.129 -17.856 1.00 87.50 132 ASP A CA 1
ATOM 1111 C C . ASP A 1 132 ? 18.812 -6.747 -19.328 1.00 87.50 132 ASP A C 1
ATOM 1113 O O . ASP A 1 132 ? 18.247 -5.776 -19.841 1.00 87.50 132 ASP A O 1
ATOM 1117 N N . ASP A 1 133 ? 19.674 -7.495 -20.020 1.00 87.94 133 ASP A N 1
ATOM 1118 C CA . ASP A 1 133 ? 20.018 -7.226 -21.419 1.00 87.94 133 ASP A CA 1
ATOM 1119 C C . ASP A 1 133 ? 18.817 -7.393 -22.357 1.00 87.94 133 ASP A C 1
ATOM 1121 O O . ASP A 1 133 ? 18.729 -6.697 -23.370 1.00 87.94 133 ASP A O 1
ATOM 1125 N N . LYS A 1 134 ? 17.847 -8.248 -22.004 1.00 89.38 134 LYS A N 1
ATOM 1126 C CA . LYS A 1 134 ? 16.617 -8.411 -22.793 1.00 89.38 134 LYS A CA 1
ATOM 1127 C C . LYS A 1 134 ? 15.766 -7.147 -22.757 1.00 89.38 134 LYS A C 1
ATOM 1129 O O . LYS A 1 134 ? 15.256 -6.731 -23.794 1.00 89.38 134 LYS A O 1
ATOM 1134 N N . GLU A 1 135 ? 15.686 -6.500 -21.596 1.00 89.56 135 GLU A N 1
ATOM 1135 C CA . GLU A 1 135 ? 14.948 -5.245 -21.428 1.00 89.56 135 GLU A CA 1
ATOM 1136 C C . GLU A 1 135 ? 15.597 -4.096 -22.206 1.00 89.56 135 GLU A C 1
ATOM 1138 O O . GLU A 1 135 ? 14.888 -3.251 -22.742 1.00 89.56 135 GLU A O 1
ATOM 1143 N N . LYS A 1 136 ? 16.932 -4.086 -22.348 1.00 85.69 136 LYS A N 1
ATOM 1144 C CA . LYS A 1 136 ? 17.635 -3.095 -23.188 1.00 85.69 136 LYS A CA 1
ATOM 1145 C C . LYS A 1 136 ? 17.270 -3.219 -24.670 1.00 85.69 136 LYS A C 1
ATOM 1147 O O . LYS A 1 136 ? 17.281 -2.220 -25.385 1.00 85.69 136 LYS A O 1
ATOM 1152 N N . ILE A 1 137 ? 16.984 -4.434 -25.141 1.00 84.81 137 ILE A N 1
ATOM 1153 C CA . ILE A 1 137 ? 16.572 -4.677 -26.528 1.00 84.81 137 ILE A CA 1
ATOM 1154 C C . ILE A 1 137 ? 15.112 -4.262 -26.713 1.00 84.81 137 ILE A C 1
ATOM 1156 O O . ILE A 1 137 ? 14.805 -3.538 -27.665 1.00 84.81 137 ILE A O 1
ATOM 1160 N N . TYR A 1 138 ? 14.244 -4.717 -25.805 1.00 88.44 138 TYR A N 1
ATOM 1161 C CA . TYR A 1 138 ? 12.817 -4.424 -25.787 1.00 88.44 138 TYR A CA 1
ATOM 1162 C C . TYR A 1 138 ? 12.277 -4.497 -24.344 1.00 88.44 138 TYR A C 1
ATOM 1164 O O . TYR A 1 138 ? 12.301 -5.581 -23.752 1.00 88.44 138 TYR A O 1
ATOM 1172 N N . PRO A 1 139 ? 11.772 -3.391 -23.764 1.00 91.69 139 PRO A N 1
ATOM 1173 C CA . PRO A 1 139 ? 11.434 -3.316 -22.343 1.00 91.69 139 PRO A CA 1
ATOM 1174 C C . PRO A 1 139 ? 10.045 -3.901 -22.032 1.00 91.69 139 PRO A C 1
ATOM 1176 O O . PRO A 1 139 ? 9.157 -3.221 -21.516 1.00 91.69 139 PRO A O 1
ATOM 1179 N N . ALA A 1 140 ? 9.832 -5.172 -22.380 1.00 92.19 140 ALA A N 1
ATOM 1180 C CA . ALA A 1 140 ? 8.535 -5.841 -22.279 1.00 92.19 140 ALA A CA 1
ATOM 1181 C C . ALA A 1 140 ? 7.944 -5.779 -20.865 1.00 92.19 140 ALA A C 1
ATOM 1183 O O . ALA A 1 140 ? 6.749 -5.531 -20.707 1.00 92.19 140 ALA A O 1
ATOM 1184 N N . LYS A 1 141 ? 8.766 -5.993 -19.829 1.00 93.00 141 LYS A N 1
ATOM 1185 C CA . LYS A 1 141 ? 8.286 -6.009 -18.441 1.00 93.00 141 LYS A CA 1
ATOM 1186 C C . LYS A 1 141 ? 7.893 -4.612 -17.975 1.00 93.00 141 LYS A C 1
ATOM 1188 O O . LYS A 1 141 ? 6.904 -4.476 -17.262 1.00 93.00 141 LYS A O 1
ATOM 1193 N N . LEU A 1 142 ? 8.636 -3.582 -18.384 1.00 92.88 142 LEU A N 1
ATOM 1194 C CA . LEU A 1 142 ? 8.277 -2.197 -18.080 1.00 92.88 142 LEU A CA 1
ATOM 1195 C C . LEU A 1 142 ? 6.946 -1.822 -18.730 1.00 92.88 142 LEU A C 1
ATOM 1197 O O . LEU A 1 142 ? 6.072 -1.281 -18.058 1.00 92.88 142 LEU A O 1
ATOM 1201 N N . LEU A 1 143 ? 6.789 -2.129 -20.020 1.00 92.56 143 LEU A N 1
ATOM 1202 C CA . LEU A 1 143 ? 5.562 -1.843 -20.763 1.00 92.56 143 LEU A CA 1
ATOM 1203 C C . LEU A 1 143 ? 4.360 -2.565 -20.142 1.00 92.56 143 LEU A C 1
ATOM 1205 O O . LEU A 1 143 ? 3.327 -1.942 -19.922 1.00 92.56 143 LEU A O 1
ATOM 1209 N N . ALA A 1 144 ? 4.529 -3.828 -19.738 1.00 94.38 144 ALA A N 1
ATOM 1210 C CA . ALA A 1 144 ? 3.489 -4.572 -19.031 1.00 94.38 144 ALA A CA 1
ATOM 1211 C C . ALA A 1 144 ? 3.068 -3.898 -17.713 1.00 94.38 144 ALA A C 1
ATOM 1213 O O . ALA A 1 144 ? 1.877 -3.811 -17.435 1.00 94.38 144 ALA A O 1
ATOM 1214 N N . ILE A 1 145 ? 4.016 -3.377 -16.923 1.00 93.81 145 ILE A N 1
ATOM 1215 C CA . ILE A 1 145 ? 3.708 -2.644 -15.680 1.00 93.81 145 ILE A CA 1
ATOM 1216 C C . ILE A 1 145 ? 2.958 -1.342 -15.984 1.00 93.81 145 ILE A C 1
ATOM 1218 O O . ILE A 1 145 ? 2.022 -0.984 -15.267 1.00 93.81 145 ILE A O 1
ATOM 1222 N N . ILE A 1 146 ? 3.366 -0.622 -17.031 1.00 92.94 146 ILE A N 1
ATOM 1223 C CA . ILE A 1 146 ? 2.708 0.620 -17.451 1.00 92.94 146 ILE A CA 1
ATOM 1224 C C . ILE A 1 146 ? 1.253 0.352 -17.828 1.00 92.94 146 ILE A C 1
ATOM 1226 O O . ILE A 1 146 ? 0.373 1.085 -17.374 1.00 92.94 146 ILE A O 1
ATOM 1230 N N . ASP A 1 147 ? 1.001 -0.713 -18.583 1.00 93.56 147 ASP A N 1
ATOM 1231 C CA . ASP A 1 147 ? -0.341 -1.094 -19.014 1.00 93.56 147 ASP A CA 1
ATOM 1232 C C . ASP A 1 147 ? -1.190 -1.624 -17.845 1.00 93.56 147 ASP A C 1
ATOM 1234 O O . ASP A 1 147 ? -2.315 -1.159 -17.644 1.00 93.56 147 ASP A O 1
ATOM 1238 N N . GLU A 1 148 ? -0.646 -2.537 -17.029 1.00 94.25 148 GLU A N 1
ATOM 1239 C CA . GLU A 1 148 ? -1.328 -3.150 -15.875 1.00 94.25 148 GLU A CA 1
ATOM 1240 C C . GLU A 1 148 ? -1.807 -2.087 -14.878 1.00 94.25 148 GLU A C 1
ATOM 1242 O O . GLU A 1 148 ? -2.963 -2.099 -14.451 1.00 94.25 148 GLU A O 1
ATOM 1247 N N . TYR A 1 149 ? -0.943 -1.122 -14.555 1.00 91.62 149 TYR A N 1
ATOM 1248 C CA . TYR A 1 149 ? -1.228 -0.079 -13.566 1.00 91.62 149 TYR A CA 1
ATOM 1249 C C . TYR A 1 149 ? -1.671 1.252 -14.177 1.00 91.62 149 TYR A C 1
ATOM 1251 O O . TYR A 1 149 ? -1.754 2.255 -13.456 1.00 91.62 149 TYR A O 1
ATOM 1259 N N . LYS A 1 150 ? -1.948 1.275 -15.489 1.00 92.25 150 LYS A N 1
ATOM 1260 C CA . LYS A 1 150 ? -2.388 2.458 -16.248 1.00 92.25 150 LYS A CA 1
ATOM 1261 C C . LYS A 1 150 ? -1.528 3.687 -15.946 1.00 92.25 150 LYS A C 1
ATOM 1263 O O . LYS A 1 150 ? -2.035 4.778 -15.665 1.00 92.25 150 LYS A O 1
ATOM 1268 N N . ILE A 1 151 ? -0.211 3.499 -15.939 1.00 91.25 151 ILE A N 1
ATOM 1269 C CA . ILE A 1 151 ? 0.733 4.573 -15.645 1.00 91.25 151 ILE A CA 1
ATOM 1270 C C . ILE A 1 151 ? 0.646 5.602 -16.767 1.00 91.25 151 ILE A C 1
ATOM 1272 O O . ILE A 1 151 ? 0.822 5.284 -17.940 1.00 91.25 151 ILE A O 1
ATOM 1276 N N . ASN A 1 152 ? 0.392 6.860 -16.404 1.00 90.69 152 ASN A N 1
ATOM 1277 C CA . ASN A 1 152 ? 0.409 7.940 -17.377 1.00 90.69 152 ASN A CA 1
ATOM 1278 C C . ASN A 1 152 ? 1.827 8.081 -17.946 1.00 90.69 152 ASN A C 1
ATOM 1280 O O . ASN A 1 152 ? 2.751 8.497 -17.241 1.00 90.69 152 ASN A O 1
ATOM 1284 N N . ILE A 1 153 ? 1.969 7.744 -19.228 1.00 89.19 153 ILE A N 1
ATOM 1285 C CA . ILE A 1 153 ? 3.246 7.734 -19.939 1.00 89.19 153 ILE A CA 1
ATOM 1286 C C . ILE A 1 153 ? 3.913 9.107 -19.878 1.00 89.19 153 ILE A C 1
ATOM 1288 O O . ILE A 1 153 ? 5.121 9.160 -19.690 1.00 89.19 153 ILE A O 1
ATOM 1292 N N . SER A 1 154 ? 3.162 10.212 -19.906 1.00 89.25 154 SER A N 1
ATOM 1293 C CA . SER A 1 154 ? 3.723 11.566 -19.813 1.00 89.25 154 SER A CA 1
ATOM 1294 C C . SER A 1 154 ? 4.488 11.827 -18.513 1.00 89.25 154 SER A C 1
ATOM 1296 O O . SER A 1 154 ? 5.382 12.670 -18.495 1.00 89.25 154 SER A O 1
ATOM 1298 N N . ASN A 1 155 ? 4.175 11.108 -17.428 1.00 87.88 155 ASN A N 1
ATOM 1299 C CA . ASN A 1 155 ? 4.917 11.229 -16.169 1.00 87.88 155 ASN A CA 1
ATOM 1300 C C . ASN A 1 155 ? 6.324 10.628 -16.278 1.00 87.88 155 ASN A C 1
ATOM 1302 O O . ASN A 1 155 ? 7.248 11.076 -15.600 1.00 87.88 155 ASN A O 1
ATOM 1306 N N . LEU A 1 156 ? 6.479 9.615 -17.129 1.00 89.75 156 LEU A N 1
ATOM 1307 C CA . LEU A 1 156 ? 7.734 8.908 -17.349 1.00 89.75 156 LEU A CA 1
ATOM 1308 C C . LEU A 1 156 ? 8.487 9.449 -18.566 1.00 89.75 156 LEU A C 1
ATOM 1310 O O . LEU A 1 156 ? 9.706 9.536 -18.527 1.00 89.75 156 LEU A O 1
ATOM 1314 N N . TYR A 1 157 ? 7.768 9.839 -19.615 1.00 92.31 157 TYR A N 1
ATOM 1315 C CA . TYR A 1 157 ? 8.277 10.289 -20.903 1.00 92.31 157 TYR A CA 1
ATOM 1316 C C . TYR A 1 157 ? 7.355 11.388 -21.477 1.00 92.31 157 TYR A C 1
ATOM 1318 O O . TYR A 1 157 ? 6.417 11.101 -22.224 1.00 92.31 157 TYR A O 1
ATOM 1326 N N . PRO A 1 158 ? 7.603 12.667 -21.137 1.00 90.44 158 PRO A N 1
ATOM 1327 C CA . PRO A 1 158 ? 6.732 13.786 -21.515 1.00 90.44 158 PRO A CA 1
ATOM 1328 C C . PRO A 1 158 ? 6.554 13.980 -23.027 1.00 90.44 158 PRO A C 1
ATOM 1330 O O . PRO A 1 158 ? 5.473 14.345 -23.480 1.00 90.44 158 PRO A O 1
ATOM 1333 N N . GLU A 1 159 ? 7.601 13.711 -23.808 1.00 92.00 159 GLU A N 1
ATOM 1334 C CA . GLU A 1 159 ? 7.618 13.895 -25.265 1.00 92.00 159 GLU A CA 1
ATOM 1335 C C . GLU A 1 159 ? 7.070 12.678 -26.032 1.00 92.00 159 GLU A C 1
ATOM 1337 O O . GLU A 1 159 ? 7.069 12.679 -27.260 1.00 92.00 159 GLU A O 1
ATOM 1342 N N . TYR A 1 160 ? 6.549 11.654 -25.340 1.00 90.50 160 TYR A N 1
ATOM 1343 C CA . TYR A 1 160 ? 6.098 10.399 -25.955 1.00 90.50 160 TYR A CA 1
ATOM 1344 C C . TYR A 1 160 ? 5.122 10.597 -27.120 1.00 90.50 160 TYR A C 1
ATOM 1346 O O . TYR A 1 160 ? 5.254 9.954 -28.155 1.00 90.50 160 TYR A O 1
ATOM 1354 N N . PHE A 1 161 ? 4.137 11.487 -26.966 1.00 90.19 161 PHE A N 1
ATOM 1355 C CA . PHE A 1 161 ? 3.129 11.729 -28.003 1.00 90.19 161 PHE A CA 1
ATOM 1356 C C . PHE A 1 161 ? 3.678 12.468 -29.224 1.00 90.19 161 PHE A C 1
ATOM 1358 O O . PHE A 1 161 ? 3.147 12.298 -30.315 1.00 90.19 161 PHE A O 1
ATOM 1365 N N . LEU A 1 162 ? 4.715 13.288 -29.044 1.00 90.44 162 LEU A N 1
ATOM 1366 C CA . LEU A 1 162 ? 5.394 13.950 -30.153 1.00 90.44 162 LEU A CA 1
ATOM 1367 C C . LEU A 1 162 ? 6.292 12.952 -30.885 1.00 90.44 162 LEU A C 1
ATOM 1369 O O . LEU A 1 162 ? 6.287 12.887 -32.105 1.00 90.44 162 LEU A O 1
ATOM 1373 N N . ASP A 1 163 ? 7.021 12.133 -30.137 1.00 90.94 163 ASP A N 1
ATOM 1374 C CA . ASP A 1 163 ? 7.944 11.162 -30.709 1.00 90.94 163 ASP A CA 1
ATOM 1375 C C . ASP A 1 163 ? 7.220 9.975 -31.363 1.00 90.94 163 ASP A C 1
ATOM 1377 O O . ASP A 1 163 ? 7.724 9.404 -32.329 1.00 90.94 163 ASP A O 1
ATOM 1381 N N . SER A 1 164 ? 6.010 9.626 -30.915 1.00 89.56 164 SER A N 1
ATOM 1382 C CA . SER A 1 164 ? 5.221 8.530 -31.495 1.00 89.56 164 SER A CA 1
ATOM 1383 C C . SER A 1 164 ? 4.737 8.791 -32.924 1.00 89.56 164 SER A C 1
ATOM 1385 O O . SER A 1 164 ? 4.374 7.842 -33.619 1.00 89.56 164 SER A O 1
ATOM 1387 N N . THR A 1 165 ? 4.751 10.044 -33.389 1.00 90.94 165 THR A N 1
ATOM 1388 C CA . THR A 1 165 ? 4.409 10.399 -34.776 1.00 90.94 165 THR A CA 1
ATOM 1389 C C . THR A 1 165 ? 5.608 10.310 -35.723 1.00 90.94 165 THR A C 1
ATOM 1391 O O . THR A 1 165 ? 5.421 10.271 -36.941 1.00 90.94 165 THR A O 1
ATOM 1394 N N . HIS A 1 166 ? 6.830 10.280 -35.183 1.00 89.81 166 HIS A N 1
ATOM 1395 C CA . HIS A 1 166 ? 8.070 10.404 -35.951 1.00 89.81 166 HIS A CA 1
ATOM 1396 C C . HIS A 1 166 ? 9.003 9.195 -35.821 1.00 89.81 166 HIS A C 1
ATOM 1398 O O . HIS A 1 166 ? 9.819 8.966 -36.713 1.00 89.81 166 HIS A O 1
ATOM 1404 N N . LEU A 1 167 ? 8.894 8.424 -34.739 1.00 91.25 167 LEU A N 1
ATOM 1405 C CA . LEU A 1 167 ? 9.762 7.284 -34.453 1.00 91.25 167 LEU A CA 1
ATOM 1406 C C . LEU A 1 167 ? 9.081 5.951 -34.748 1.00 91.25 167 LEU A C 1
ATOM 1408 O O . LEU A 1 167 ? 7.864 5.796 -34.619 1.00 91.25 167 LEU A O 1
ATOM 1412 N N . SER A 1 168 ? 9.890 4.945 -35.080 1.00 92.69 168 SER A N 1
ATOM 1413 C CA . SER A 1 168 ? 9.405 3.568 -35.111 1.00 92.69 168 SER A CA 1
ATOM 1414 C C . SER A 1 168 ? 9.013 3.098 -33.706 1.00 92.69 168 SER A C 1
ATOM 1416 O O . SER A 1 168 ? 9.536 3.570 -32.693 1.00 92.69 168 SER A O 1
ATOM 1418 N N . LYS A 1 169 ? 8.124 2.102 -33.624 1.00 90.31 169 LYS A N 1
ATOM 1419 C CA . LYS A 1 169 ? 7.677 1.546 -32.337 1.00 90.31 169 LYS A CA 1
ATOM 1420 C C . LYS A 1 169 ? 8.844 1.048 -31.473 1.00 90.31 169 LYS A C 1
ATOM 1422 O O . LYS A 1 169 ? 8.868 1.301 -30.275 1.00 90.31 169 LYS A O 1
ATOM 1427 N N . LEU A 1 170 ? 9.838 0.406 -32.090 1.00 89.12 170 LEU A N 1
ATOM 1428 C CA . LEU A 1 170 ? 11.026 -0.089 -31.391 1.00 89.12 170 LEU A CA 1
ATOM 1429 C C . LEU A 1 170 ? 11.880 1.052 -30.814 1.00 89.12 170 LEU A C 1
ATOM 1431 O O . LEU A 1 170 ? 12.382 0.939 -29.698 1.00 89.12 170 LEU A O 1
ATOM 1435 N N . GLU A 1 171 ? 12.050 2.146 -31.558 1.00 90.94 171 GLU A N 1
ATOM 1436 C CA . GLU A 1 171 ? 12.778 3.329 -31.080 1.00 90.94 171 GLU A CA 1
ATOM 1437 C C . GLU A 1 171 ? 12.030 4.030 -29.949 1.00 90.94 171 GLU A C 1
ATOM 1439 O O . GLU A 1 171 ? 12.648 4.418 -28.957 1.00 90.94 171 GLU A O 1
ATOM 1444 N N . LEU A 1 172 ? 10.705 4.138 -30.065 1.00 92.56 172 LEU A N 1
ATOM 1445 C CA . LEU A 1 172 ? 9.845 4.707 -29.033 1.00 92.56 172 LEU A CA 1
ATOM 1446 C C . LEU A 1 172 ? 9.936 3.905 -27.728 1.00 92.56 172 LEU A C 1
ATOM 1448 O O . LEU A 1 172 ? 10.099 4.485 -26.656 1.00 92.56 172 LEU A O 1
ATOM 1452 N N . ASP A 1 173 ? 9.889 2.575 -27.816 1.00 91.19 173 ASP A N 1
ATOM 1453 C CA . ASP A 1 173 ? 9.970 1.694 -26.651 1.00 91.19 173 ASP A CA 1
ATOM 1454 C C . ASP A 1 173 ? 11.371 1.745 -26.006 1.00 91.19 173 ASP A C 1
ATOM 1456 O O . ASP A 1 173 ? 11.489 1.762 -24.781 1.0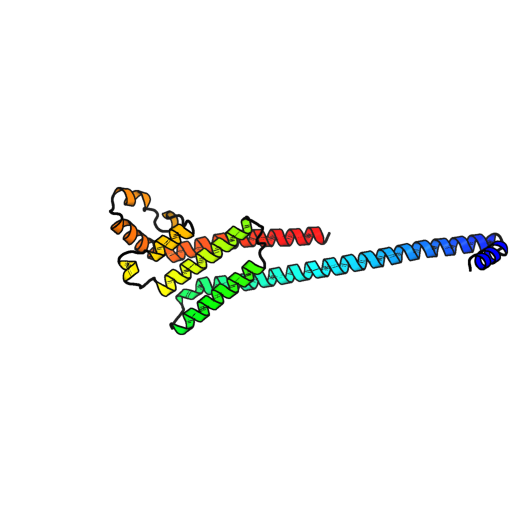0 91.19 173 ASP A O 1
ATOM 1460 N N . ARG A 1 174 ? 12.449 1.883 -26.791 1.00 90.06 174 ARG A N 1
ATOM 1461 C CA . ARG A 1 174 ? 13.799 2.127 -26.243 1.00 90.06 174 ARG A CA 1
ATOM 1462 C C . ARG A 1 174 ? 13.902 3.475 -25.534 1.00 90.06 174 ARG A C 1
ATOM 1464 O O . ARG A 1 174 ? 14.348 3.525 -24.389 1.00 90.06 174 ARG A O 1
ATOM 1471 N N . LYS A 1 175 ? 13.428 4.554 -26.166 1.00 93.12 175 LYS A N 1
ATOM 1472 C CA . LYS A 1 175 ? 13.385 5.882 -25.535 1.00 93.12 175 LYS A CA 1
ATOM 1473 C C . LYS A 1 175 ? 12.534 5.883 -24.267 1.00 93.12 175 LYS A C 1
ATOM 1475 O O . LYS A 1 175 ? 12.868 6.594 -23.320 1.00 93.12 175 LYS A O 1
ATOM 1480 N N . MET A 1 176 ? 11.467 5.087 -24.224 1.00 92.19 176 MET A N 1
ATOM 1481 C CA . MET A 1 176 ? 10.638 4.915 -23.035 1.00 92.19 176 MET A CA 1
ATOM 1482 C C . MET A 1 176 ? 11.446 4.344 -21.863 1.00 92.19 176 MET A C 1
ATOM 1484 O O . MET A 1 176 ? 11.348 4.865 -20.753 1.00 92.19 176 MET A O 1
ATOM 1488 N N . LEU A 1 177 ? 12.280 3.327 -22.099 1.00 92.62 177 LEU A N 1
ATOM 1489 C CA . LEU A 1 177 ? 13.163 2.769 -21.070 1.00 92.62 177 LEU A CA 1
ATOM 1490 C C . LEU A 1 177 ? 14.185 3.795 -20.563 1.00 92.62 177 LEU A C 1
ATOM 1492 O O . LEU A 1 177 ? 14.413 3.889 -19.356 1.00 92.62 177 LEU A O 1
ATOM 1496 N N . ASP A 1 178 ? 14.792 4.566 -21.463 1.00 92.56 178 ASP A N 1
ATOM 1497 C CA . ASP A 1 178 ? 15.799 5.566 -21.094 1.00 92.56 178 ASP A CA 1
ATOM 1498 C C . ASP A 1 178 ? 15.186 6.709 -20.273 1.00 92.56 178 ASP A C 1
ATOM 1500 O O . ASP A 1 178 ? 15.704 7.069 -19.212 1.00 92.56 178 ASP A O 1
ATOM 1504 N N . ASN A 1 179 ? 14.031 7.220 -20.707 1.00 93.81 179 ASN A N 1
ATOM 1505 C CA . ASN A 1 179 ? 13.277 8.234 -19.972 1.00 93.81 179 ASN A CA 1
ATOM 1506 C C . ASN A 1 179 ? 12.790 7.707 -18.619 1.00 93.81 179 ASN A C 1
ATOM 1508 O O . ASN A 1 179 ? 12.934 8.392 -17.605 1.00 93.81 179 ASN A O 1
ATOM 1512 N N . PHE A 1 180 ? 12.296 6.466 -18.578 1.00 92.25 180 PHE A N 1
ATOM 1513 C CA . PHE A 1 180 ? 11.945 5.801 -17.331 1.00 92.25 180 PHE A CA 1
ATOM 1514 C C . PHE A 1 180 ? 13.143 5.748 -16.386 1.00 92.25 180 PHE A C 1
ATOM 1516 O O . PHE A 1 180 ? 13.025 6.196 -15.255 1.00 92.25 180 PHE A O 1
ATOM 1523 N N . ARG A 1 181 ? 14.316 5.280 -16.828 1.00 90.94 181 ARG A N 1
ATOM 1524 C CA . ARG A 1 181 ? 15.519 5.212 -15.979 1.00 90.94 181 ARG A CA 1
ATOM 1525 C C . ARG A 1 181 ? 15.933 6.576 -15.431 1.00 90.94 181 ARG A C 1
ATOM 1527 O O . ARG A 1 181 ? 16.354 6.650 -14.279 1.00 90.94 181 ARG A O 1
ATOM 1534 N N . ALA A 1 182 ? 15.796 7.630 -16.233 1.00 91.81 182 ALA A N 1
ATOM 1535 C CA . ALA A 1 182 ? 16.116 8.993 -15.822 1.00 91.81 182 ALA A CA 1
ATOM 1536 C C . ALA A 1 182 ? 15.118 9.554 -14.794 1.00 91.81 182 ALA A C 1
ATOM 1538 O O . ALA A 1 182 ? 15.530 10.218 -13.847 1.00 91.81 182 ALA A O 1
ATOM 1539 N N . ARG A 1 183 ? 13.819 9.273 -14.959 1.00 92.50 183 ARG A N 1
ATOM 1540 C CA . ARG A 1 183 ? 12.720 9.864 -14.167 1.00 92.50 183 ARG A CA 1
ATOM 1541 C C . ARG A 1 183 ? 12.127 8.935 -13.113 1.00 92.50 183 ARG A C 1
ATOM 1543 O O . ARG A 1 183 ? 11.212 9.324 -12.393 1.00 92.50 183 ARG A O 1
ATOM 1550 N N . TYR A 1 184 ? 12.630 7.710 -13.011 1.00 90.81 184 TYR A N 1
ATOM 1551 C CA . TYR A 1 184 ? 12.063 6.654 -12.180 1.00 90.81 184 TYR A CA 1
ATOM 1552 C C . TYR A 1 184 ? 11.858 7.091 -10.728 1.00 90.81 184 TYR A C 1
ATOM 1554 O O . TYR A 1 184 ? 10.781 6.897 -10.171 1.00 90.81 184 TYR A O 1
ATOM 1562 N N . PHE A 1 185 ? 12.878 7.702 -10.123 1.00 90.19 185 PHE A N 1
ATOM 1563 C CA . PHE A 1 185 ? 12.812 8.125 -8.725 1.00 90.19 185 PHE A CA 1
ATOM 1564 C C . PHE A 1 185 ? 11.863 9.301 -8.519 1.00 90.19 185 PHE A C 1
ATOM 1566 O O . PHE A 1 185 ? 11.104 9.286 -7.557 1.00 90.19 185 PHE A O 1
ATOM 1573 N N . ASP A 1 186 ? 11.843 10.267 -9.437 1.00 91.88 186 ASP A N 1
ATOM 1574 C CA . ASP A 1 186 ? 10.903 11.390 -9.375 1.00 91.88 186 ASP A CA 1
ATOM 1575 C C . ASP A 1 186 ? 9.459 10.887 -9.464 1.00 91.88 186 ASP A C 1
ATOM 1577 O O . ASP A 1 186 ? 8.583 11.317 -8.711 1.00 91.88 186 ASP A O 1
ATOM 1581 N N . TYR A 1 187 ? 9.216 9.914 -10.345 1.00 91.12 187 TYR A N 1
ATOM 1582 C CA . TYR A 1 187 ? 7.919 9.266 -10.462 1.00 91.12 187 TYR A CA 1
ATOM 1583 C C . TYR A 1 187 ? 7.557 8.460 -9.208 1.00 91.12 187 TYR A C 1
ATOM 1585 O O . TYR A 1 187 ? 6.431 8.553 -8.720 1.00 91.12 187 TYR A O 1
ATOM 1593 N N . LEU A 1 188 ? 8.504 7.704 -8.647 1.00 92.00 188 LEU A N 1
ATOM 1594 C CA . LEU A 1 188 ? 8.292 6.935 -7.421 1.00 92.00 188 LEU A CA 1
ATOM 1595 C C . LEU A 1 188 ? 7.960 7.850 -6.232 1.00 92.00 188 LEU A C 1
ATOM 1597 O O . LEU A 1 188 ? 7.034 7.561 -5.474 1.00 92.00 188 LEU A O 1
ATOM 1601 N N . GLU A 1 189 ? 8.659 8.978 -6.095 1.00 91.12 189 GLU A N 1
ATOM 1602 C CA . GLU A 1 189 ? 8.373 10.004 -5.087 1.00 91.12 189 GLU A CA 1
ATOM 1603 C C . GLU A 1 189 ? 6.999 10.649 -5.298 1.00 91.12 189 GLU A C 1
ATOM 1605 O O . GLU A 1 189 ? 6.257 10.844 -4.333 1.00 91.12 189 GLU A O 1
ATOM 1610 N N . TYR A 1 190 ? 6.617 10.921 -6.547 1.00 90.88 190 TYR A N 1
ATOM 1611 C CA . TYR A 1 190 ? 5.286 11.426 -6.881 1.00 90.88 190 TYR A CA 1
ATOM 1612 C C . TYR A 1 190 ? 4.178 10.448 -6.465 1.00 90.88 190 TYR A C 1
ATOM 1614 O O . TYR A 1 190 ? 3.226 10.840 -5.785 1.00 90.88 190 TYR A O 1
ATOM 1622 N N . VAL A 1 191 ? 4.315 9.164 -6.804 1.00 90.81 191 VAL A N 1
ATOM 1623 C CA . VAL A 1 191 ? 3.348 8.125 -6.412 1.00 90.81 191 VAL A CA 1
ATOM 1624 C C . VAL A 1 191 ? 3.294 7.982 -4.888 1.00 90.81 191 VAL A C 1
ATOM 1626 O O . VAL A 1 191 ? 2.209 7.952 -4.303 1.00 90.81 191 VAL A O 1
ATOM 1629 N N . LYS A 1 192 ? 4.454 7.987 -4.218 1.00 92.19 192 LYS A N 1
ATOM 1630 C CA . LYS A 1 192 ? 4.552 7.969 -2.751 1.00 92.19 192 LYS A CA 1
ATOM 1631 C C . LYS A 1 192 ? 3.820 9.155 -2.123 1.00 92.19 192 LYS A C 1
ATOM 1633 O O . LYS A 1 192 ? 3.074 8.980 -1.160 1.00 92.19 192 LYS A O 1
ATOM 1638 N N . TYR A 1 193 ? 3.999 10.353 -2.672 1.00 91.19 193 TYR A N 1
ATOM 1639 C CA . TYR A 1 193 ? 3.314 11.556 -2.209 1.00 91.19 193 TYR A CA 1
ATOM 1640 C C . TYR A 1 193 ? 1.791 11.418 -2.319 1.00 91.19 193 TYR A C 1
ATOM 1642 O O . TYR A 1 193 ? 1.091 11.681 -1.339 1.00 91.19 193 TYR A O 1
ATOM 1650 N N . LEU A 1 194 ? 1.274 10.959 -3.464 1.00 90.31 194 LEU A N 1
ATOM 1651 C CA . LEU A 1 194 ? -0.165 10.737 -3.652 1.00 90.31 194 LEU A CA 1
ATOM 1652 C C . LEU A 1 194 ? -0.725 9.732 -2.642 1.00 90.31 194 LEU A C 1
ATOM 1654 O O . LEU A 1 194 ? -1.769 9.979 -2.033 1.00 90.31 194 LEU A O 1
ATOM 1658 N N . LEU A 1 195 ? -0.009 8.629 -2.428 1.00 92.56 195 LEU A N 1
ATOM 1659 C CA . LEU A 1 195 ? -0.379 7.602 -1.461 1.00 92.56 195 LEU A CA 1
ATOM 1660 C C . LEU A 1 195 ? -0.437 8.165 -0.033 1.00 92.56 195 LEU A C 1
ATOM 1662 O O . LEU A 1 195 ? -1.420 7.953 0.676 1.00 92.56 195 LEU A O 1
ATOM 1666 N N . ILE A 1 196 ? 0.561 8.958 0.370 1.00 92.12 196 ILE A N 1
ATOM 1667 C CA . ILE A 1 196 ? 0.582 9.627 1.681 1.00 92.12 196 ILE A CA 1
ATOM 1668 C C . ILE A 1 196 ? -0.638 10.536 1.861 1.00 92.12 196 ILE A C 1
ATOM 1670 O O . ILE A 1 196 ? -1.233 10.539 2.941 1.00 92.12 196 ILE A O 1
ATOM 1674 N N . GLN A 1 197 ? -1.025 11.307 0.839 1.00 91.38 197 GLN A N 1
ATOM 1675 C CA . GLN A 1 197 ? -2.198 12.183 0.941 1.00 91.38 197 GLN A CA 1
ATOM 1676 C C . GLN A 1 197 ? -3.486 11.380 1.137 1.00 91.38 197 GLN A C 1
ATOM 1678 O O . GLN A 1 197 ? -4.256 11.687 2.045 1.00 91.38 197 GLN A O 1
ATOM 1683 N N . ARG A 1 198 ? -3.691 10.315 0.353 1.00 91.00 198 ARG A N 1
ATOM 1684 C CA . ARG A 1 198 ? -4.881 9.452 0.466 1.00 91.00 198 ARG A CA 1
ATOM 1685 C C . ARG A 1 198 ? -4.992 8.809 1.843 1.00 91.00 198 ARG A C 1
ATOM 1687 O O . ARG A 1 198 ? -6.044 8.849 2.470 1.00 91.00 198 ARG A O 1
ATOM 1694 N N . ILE A 1 199 ? -3.881 8.297 2.356 1.00 91.06 199 ILE A N 1
ATOM 1695 C CA . ILE A 1 199 ? -3.835 7.669 3.676 1.00 91.06 199 ILE A CA 1
ATOM 1696 C C . ILE A 1 199 ? -4.099 8.682 4.791 1.00 91.06 199 ILE A C 1
ATOM 1698 O O . ILE A 1 199 ? -4.790 8.373 5.759 1.00 91.06 199 ILE A O 1
ATOM 1702 N N . ARG A 1 200 ? -3.585 9.912 4.674 1.00 90.19 200 ARG A N 1
ATOM 1703 C CA . ARG A 1 200 ? -3.898 10.981 5.635 1.00 90.19 200 ARG A CA 1
ATOM 1704 C C . ARG A 1 200 ? -5.386 11.311 5.652 1.00 90.19 200 ARG A C 1
ATOM 1706 O O . ARG A 1 200 ? -5.918 11.554 6.733 1.00 90.19 200 ARG A O 1
ATOM 1713 N N . THR A 1 201 ? -6.039 11.311 4.492 1.00 89.62 201 THR A N 1
ATOM 1714 C CA . THR A 1 201 ? -7.492 11.484 4.397 1.00 89.62 201 THR A CA 1
ATOM 1715 C C . THR A 1 201 ? -8.220 10.348 5.107 1.00 89.62 201 THR A C 1
ATOM 1717 O O . THR A 1 201 ? -8.985 10.626 6.026 1.00 89.62 201 THR A O 1
ATOM 1720 N N . HIS A 1 202 ? -7.886 9.093 4.799 1.00 88.56 202 HIS A N 1
ATOM 1721 C CA . HIS A 1 202 ? -8.468 7.921 5.462 1.00 88.56 202 HIS A CA 1
ATOM 1722 C C . HIS A 1 202 ? -8.301 7.973 6.994 1.00 88.56 202 HIS A C 1
ATOM 1724 O O . HIS A 1 202 ? -9.271 7.886 7.743 1.00 88.56 202 HIS A O 1
ATOM 1730 N N . LEU A 1 203 ? -7.085 8.236 7.488 1.00 87.62 203 LEU A N 1
ATOM 1731 C CA . LEU A 1 203 ? -6.822 8.358 8.928 1.00 87.62 203 LEU A CA 1
ATOM 1732 C C . LEU A 1 203 ? -7.620 9.494 9.584 1.00 87.62 203 LEU A C 1
ATOM 1734 O O . LEU A 1 203 ? -8.014 9.393 10.747 1.00 87.62 203 LEU A O 1
ATOM 1738 N N . LYS A 1 204 ? -7.849 10.599 8.866 1.00 88.19 204 LYS A N 1
ATOM 1739 C CA . LYS A 1 204 ? -8.665 11.717 9.354 1.00 88.19 204 LYS A CA 1
ATOM 1740 C C . LYS A 1 204 ? -10.140 11.326 9.449 1.00 88.19 204 LYS A C 1
ATOM 1742 O O . LYS A 1 204 ? -10.808 11.734 10.398 1.00 88.19 204 LYS A O 1
ATOM 1747 N N . GLU A 1 205 ? -10.643 10.557 8.494 1.00 87.06 205 GLU A N 1
ATOM 1748 C CA . GLU A 1 205 ? -12.014 10.043 8.506 1.00 87.06 205 GLU A CA 1
ATOM 1749 C C . GLU A 1 205 ? -12.232 9.058 9.652 1.00 87.06 205 GLU A C 1
ATOM 1751 O O . GLU A 1 205 ? -13.180 9.228 10.420 1.00 87.06 205 GLU A O 1
ATOM 1756 N N . GLU A 1 206 ? -11.315 8.110 9.848 1.00 82.69 206 GLU A N 1
ATOM 1757 C CA . GLU A 1 206 ? -11.363 7.168 10.971 1.00 82.69 206 GLU A CA 1
ATOM 1758 C C . GLU A 1 206 ? -11.300 7.869 12.331 1.00 82.69 206 GLU A C 1
ATOM 1760 O O . GLU A 1 206 ? -12.059 7.550 13.250 1.00 82.69 206 GLU A O 1
ATOM 1765 N N . TRP A 1 207 ? -10.469 8.906 12.445 1.00 83.38 207 TRP A N 1
ATOM 1766 C CA . TRP A 1 207 ? -10.424 9.745 13.639 1.00 83.38 207 TRP A CA 1
ATOM 1767 C C . TRP A 1 207 ? -11.749 10.476 13.903 1.00 83.38 207 TRP A C 1
ATOM 1769 O O . TRP A 1 207 ? -12.201 10.576 15.047 1.00 83.38 207 TRP A O 1
ATOM 1779 N N . ASN A 1 208 ? -12.392 10.993 12.854 1.00 84.19 208 ASN A N 1
ATOM 1780 C CA . ASN A 1 208 ? -13.667 11.697 12.983 1.00 84.19 208 ASN A CA 1
ATOM 1781 C C . ASN A 1 208 ? -14.814 10.754 13.370 1.00 84.19 208 ASN A C 1
ATOM 1783 O O . ASN A 1 208 ? -15.644 11.144 14.192 1.00 84.19 208 ASN A O 1
ATOM 1787 N N . LYS A 1 209 ? -14.838 9.519 12.850 1.00 80.75 209 LYS A N 1
ATOM 1788 C CA . LYS A 1 209 ? -15.798 8.484 13.274 1.00 80.75 209 LYS A CA 1
ATOM 1789 C C . LYS A 1 209 ? -15.675 8.203 14.773 1.00 80.75 209 LYS A C 1
ATOM 1791 O O . LYS A 1 209 ? -16.674 8.255 15.486 1.00 80.75 209 LYS A O 1
ATOM 1796 N N . GLY A 1 210 ? -14.446 8.039 15.270 1.00 70.19 210 GLY A N 1
ATOM 1797 C CA . GLY A 1 210 ? -14.190 7.835 16.700 1.00 70.19 210 GLY A CA 1
ATOM 1798 C C . GLY A 1 210 ? -14.707 8.978 17.583 1.00 70.19 210 GLY A C 1
ATOM 1799 O O . GLY A 1 210 ? -15.281 8.727 18.639 1.00 70.19 210 GLY A O 1
ATOM 1800 N N . LYS A 1 211 ? -14.584 10.237 17.139 1.00 70.31 211 LYS A N 1
ATOM 1801 C CA . LYS A 1 211 ? -15.133 11.389 17.878 1.00 70.31 211 LYS A CA 1
ATOM 1802 C C . LYS A 1 211 ? -16.653 11.350 17.993 1.00 70.31 211 LYS A C 1
ATOM 1804 O O . LYS A 1 211 ? -17.171 11.612 19.074 1.00 70.31 211 LYS A O 1
ATOM 1809 N N . ILE A 1 212 ? -17.341 11.036 16.896 1.00 72.25 212 ILE A N 1
ATOM 1810 C CA . ILE A 1 212 ? -18.809 10.981 16.849 1.00 72.25 212 ILE A CA 1
ATOM 1811 C C . ILE A 1 212 ? -19.335 9.848 17.736 1.00 72.25 212 ILE A C 1
ATOM 1813 O O . ILE A 1 212 ? -20.323 10.038 18.428 1.00 72.25 212 ILE A O 1
ATOM 1817 N N . GLU A 1 213 ? -18.662 8.695 17.752 1.00 62.44 213 GLU A N 1
ATOM 1818 C CA . GLU A 1 213 ? -19.040 7.545 18.588 1.00 62.44 213 GLU A CA 1
ATOM 1819 C C . GLU A 1 213 ? -18.739 7.756 20.086 1.00 62.44 213 GLU A C 1
ATOM 1821 O O . GLU A 1 213 ? -19.359 7.117 20.937 1.00 62.44 213 GLU A O 1
ATOM 1826 N N . SER A 1 214 ? -17.785 8.638 20.410 1.00 58.00 214 SER A N 1
ATOM 1827 C CA . SER A 1 214 ? -17.403 8.988 21.787 1.00 58.00 214 SER A CA 1
ATOM 1828 C C . SER A 1 214 ? -18.239 10.110 22.427 1.00 58.00 214 SER A C 1
ATOM 1830 O O . SER A 1 214 ? -18.116 10.327 23.635 1.00 58.00 214 S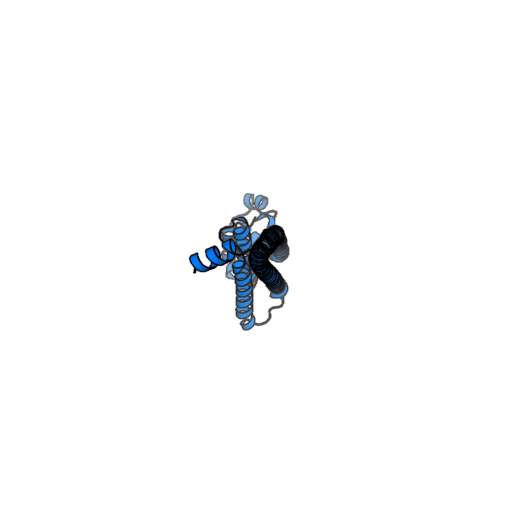ER A O 1
ATOM 1832 N N . MET A 1 215 ? -19.046 10.826 21.630 1.00 50.75 215 MET A N 1
ATOM 1833 C CA . MET A 1 215 ? -19.997 11.863 22.070 1.00 50.75 215 MET A CA 1
ATOM 1834 C C . MET A 1 215 ? -21.365 11.262 22.393 1.00 50.75 215 MET A C 1
ATOM 1836 O O . MET A 1 215 ? -21.952 11.695 23.411 1.00 50.75 215 MET A O 1
#

Foldseek 3Di:
DVVVVVVVCVPDDPVVNVVVVVVVVVVVVVVVVVVVVVVVVVLLVVLVVVLVVLVVLLVVLVVLLVVLVVLLVCLVVDDDPVVVVVSLVSNVVSLVSNLVSDDPVDPLVVVLNLLSVLSSLLSVCCVPPLPPPVCLQAVVSVVVSCVVSVPDLCQQPVCLVVVVVPDDPRVSRNVSSVSCVVRVVVVSVVSSVVSVVSVVVVSVVSVVVSVVSND

pLDDT: mean 85.36, std 9.79, range [49.03, 95.62]

Secondary structure (DSSP, 8-state):
-HHHHHHHHHH--HHHHHHHHHHHHHHHHHHHHHHHHHHHHHHHHHHHHHHHHHHHHHHHHHHHHHHHHHHHHHGGG--SHHHHHHHHHHHHHHHHHHHHTS-TT-HHHHHHHHHHHHHHHHHHHHHHHTT-HHHHH--HHHHHHHHHTT--HHHH-TTHHHHTTTS-HHHHHHHHHHHHHHHHHHHHHHHHHHHHHHHHHHHHHHHHHHHHHH-

Organism: NCBI:txid28031